Protein 3BWX (pdb70)

InterPro domains:
  IPR000073 Alpha/beta hydrolase fold-1 [PF12697] (31-276)
  IPR000073 Alpha/beta hydrolase fold-1 [PR00111] (54-69)
  IPR000073 Alpha/beta hydrolase fold-1 [PR00111] (100-113)
  IPR000073 Alpha/beta hydrolase fold-1 [PR00111] (114-127)
  IPR000073 Alpha/beta hydrolase fold-1 [PR00111] (229-243)
  IPR029058 Alpha/Beta hydrolase fold [G3DSA:3.40.50.1820] (1-284)
  IPR029058 Alpha/Beta hydrolase fold [SSF53474] (3-276)

Sequence (275 aa):
GAEYEDRYWTSSDGLRLHFRAYEGDISRPPVLCLPGLTRNARDFEDLATRLAGDWRVLCPERGRGDSDYAKDPTYQPQYLQDLEALLAQEGIERFVAIGTSSLGGLLTLLAAANPARIAAAVLNDVGPEVSPEGLERIRGYVGQGRNFETWHAARALQESSGDVYPDWDITQWLRYAKRIVLGSSGRIAFDYDKIAEPFEAPVGATPQVDWPLFDALATRPLLVLRGETSDILSAQQTAAKASRPGVELVTLPRIGHAPTLDEPESIAAIGRLLERV

Radius of gyration: 17.64 Å; Cα contacts (8 Å, |Δi|>4): 561; chains: 1; bounding box: 44×43×42 Å

Structure (mmCIF, N/CA/C/O backbone):
data_3BWX
#
_entry.id   3BWX
#
_cell.length_a   44.480
_cell.length_b   69.950
_cell.length_c   82.220
_cell.angle_alpha   90.000
_cell.angle_beta   90.000
_cell.angle_gamma   90.000
#
_symmetry.space_group_name_H-M   'P 21 21 21'
#
loop_
_entity.id
_entity.type
_entity.pdbx_description
1 polymer 'Alpha/beta hydrolase'
2 non-polymer 'CALCIUM ION'
3 non-polymer 'CHLORIDE ION'
4 non-polymer 1,2-ETHANEDIOL
5 water water
#
loop_
_atom_site.group_PDB
_atom_site.id
_atom_site.type_symbol
_atom_site.label_atom_id
_atom_site.label_alt_id
_atom_site.label_comp_id
_atom_site.label_asym_id
_atom_site.label_entity_id
_atom_site.label_seq_id
_atom_site.pdbx_PDB_ins_code
_atom_site.Cartn_x
_atom_site.Cartn_y
_atom_site.Cartn_z
_atom_site.occupancy
_atom_site.B_iso_or_equiv
_atom_site.auth_seq_id
_atom_site.auth_comp_id
_atom_site.auth_asym_id
_atom_site.auth_atom_id
_atom_site.pdbx_PDB_model_num
ATOM 1 N N . GLY A 1 1 ? 45.496 49.754 34.655 1.00 27.02 0 GLY A N 1
ATOM 2 C CA . GLY A 1 1 ? 46.149 48.401 34.600 1.00 29.52 0 GLY A CA 1
ATOM 3 C C . GLY A 1 1 ? 47.086 48.291 33.415 1.00 29.96 0 GLY A C 1
ATOM 4 O O . GLY A 1 1 ? 47.067 49.158 32.521 1.00 30.84 0 GLY A O 1
ATOM 13 N N . ALA A 1 3 ? 48.354 46.314 29.944 1.00 29.80 2 ALA A N 1
ATOM 14 C CA . ALA A 1 3 ? 47.722 45.517 28.875 1.00 26.99 2 ALA A CA 1
ATOM 15 C C . ALA A 1 3 ? 48.718 44.550 28.316 1.00 24.85 2 ALA A C 1
ATOM 16 O O . ALA A 1 3 ? 49.921 44.780 28.419 1.00 24.92 2 ALA A O 1
ATOM 18 N N . GLU A 1 4 ? 48.230 43.461 27.714 1.00 22.66 3 GLU A N 1
ATOM 19 C CA . GLU A 1 4 ? 49.125 42.502 27.076 1.00 21.71 3 GLU A CA 1
ATOM 20 C C . GLU A 1 4 ? 49.515 42.895 25.619 1.00 20.27 3 GLU A C 1
ATOM 21 O O . GLU A 1 4 ? 50.400 42.273 25.002 1.00 18.21 3 GLU A O 1
ATOM 27 N N . TYR A 1 5 ? 48.882 43.957 25.112 1.00 17.98 4 TYR A N 1
ATOM 28 C CA . TYR A 1 5 ? 49.044 44.460 23.719 1.00 14.45 4 TYR A CA 1
ATOM 29 C C . TYR A 1 5 ? 49.306 45.974 23.644 1.00 13.84 4 TYR A C 1
ATOM 30 O O . TYR A 1 5 ? 49.180 46.725 24.624 1.00 12.32 4 TYR A O 1
ATOM 39 N N . GLU A 1 6 ? 49.672 46.395 22.444 1.00 10.86 5 GLU A N 1
ATOM 40 C CA . GLU A 1 6 ? 49.834 47.787 22.087 1.00 10.37 5 GLU A CA 1
ATOM 41 C C . GLU A 1 6 ? 48.876 48.066 20.960 1.00 9.82 5 GLU A C 1
ATOM 42 O O . GLU A 1 6 ? 48.589 47.174 20.146 1.00 8.75 5 GLU A O 1
ATOM 45 N N . ASP A 1 7 ? 48.312 49.267 20.973 1.00 9.03 6 ASP A N 1
ATOM 46 C CA . ASP A 1 7 ? 47.394 49.693 19.959 1.00 8.27 6 ASP A CA 1
ATOM 47 C C . ASP A 1 7 ? 48.196 50.206 18.764 1.00 8.40 6 ASP A C 1
ATOM 48 O O . ASP A 1 7 ? 49.086 51.078 18.913 1.00 8.43 6 ASP A O 1
ATOM 53 N N . ARG A 1 8 ? 47.878 49.668 17.580 1.00 7.69 7 ARG A N 1
ATOM 54 C CA . ARG A 1 8 ? 48.595 50.054 16.341 1.00 5.87 7 ARG A CA 1
ATOM 55 C C . ARG A 1 8 ? 47.579 50.341 15.247 1.00 6.13 7 ARG A C 1
ATOM 56 O O . ARG A 1 8 ? 46.399 50.020 15.377 1.00 7.63 7 ARG A O 1
ATOM 64 N N . TYR A 1 9 ? 48.064 51.036 14.208 1.00 7.05 8 TYR A N 1
ATOM 65 C CA . TYR A 1 9 ? 47.226 51.561 13.129 1.00 7.37 8 TYR A CA 1
ATOM 66 C C . TYR A 1 9 ? 47.885 51.354 11.787 1.00 7.22 8 TYR A C 1
ATOM 67 O O . TYR A 1 9 ? 49.117 51.305 11.693 1.00 9.51 8 TYR A O 1
ATOM 76 N N . TRP A 1 10 ? 47.053 51.317 10.758 1.00 7.74 9 TRP A N 1
ATOM 77 C CA . TRP A 1 10 ? 47.552 51.360 9.366 1.00 5.77 9 TRP A CA 1
ATOM 78 C C . TRP A 1 10 ? 46.534 52.145 8.594 1.00 8.83 9 TRP A C 1
ATOM 79 O O . TRP A 1 10 ? 45.451 52.393 9.092 1.00 7.96 9 TRP A O 1
ATOM 90 N N . THR A 1 11 ? 46.896 52.586 7.399 1.00 6.40 10 THR A N 1
ATOM 91 C CA . THR A 1 11 ? 46.017 53.399 6.582 1.00 7.08 10 THR A CA 1
ATOM 92 C C . THR A 1 11 ? 45.492 52.659 5.310 1.00 6.22 10 THR A C 1
ATOM 93 O O . THR A 1 11 ? 46.275 52.120 4.545 1.00 8.88 10 THR A O 1
ATOM 97 N N . SER A 1 12 ? 44.193 52.727 5.076 1.00 7.88 11 SER A N 1
ATOM 98 C CA . SER A 1 12 ? 43.625 52.137 3.860 1.00 7.11 11 SER A CA 1
ATOM 99 C C . SER A 1 12 ? 43.955 53.047 2.669 1.00 6.80 11 SER A C 1
ATOM 100 O O . SER A 1 12 ? 44.237 54.237 2.846 1.00 6.86 11 SER A O 1
ATOM 103 N N . SER A 1 13 ? 43.894 52.500 1.449 1.00 6.90 12 SER A N 1
ATOM 104 C CA . SER A 1 13 ? 44.104 53.325 0.250 1.00 6.17 12 SER A CA 1
ATOM 105 C C . SER A 1 13 ? 43.262 54.558 0.229 1.00 7.98 12 SER A C 1
ATOM 106 O O . SER A 1 13 ? 43.741 55.590 -0.224 1.00 7.45 12 SER A O 1
ATOM 109 N N . ASP A 1 14 ? 42.007 54.405 0.624 1.00 9.47 13 ASP A N 1
ATOM 110 C CA . ASP A 1 14 ? 41.042 55.472 0.584 1.00 8.30 13 ASP A CA 1
ATOM 111 C C . ASP A 1 14 ? 41.028 56.347 1.842 1.00 8.78 13 ASP A C 1
ATOM 112 O O . ASP A 1 14 ? 40.168 57.238 2.001 1.00 8.24 13 ASP A O 1
ATOM 117 N N . GLY A 1 15 ? 42.017 56.165 2.701 1.00 7.97 14 GLY A N 1
ATOM 118 C CA . GLY A 1 15 ? 42.272 57.159 3.719 1.00 7.96 14 GLY A CA 1
ATOM 119 C C . GLY A 1 15 ? 41.779 56.914 5.156 1.00 7.85 14 GLY A C 1
ATOM 120 O O . GLY A 1 15 ? 41.885 57.793 6.021 1.00 10.59 14 GLY A O 1
ATOM 121 N N . LEU A 1 16 ? 41.263 55.707 5.410 1.00 6.33 15 LEU A N 1
ATOM 122 C CA . LEU A 1 16 ? 40.795 55.350 6.759 1.00 6.53 15 LEU A CA 1
ATOM 123 C C . LEU A 1 16 ? 41.949 54.918 7.634 1.00 8.50 15 LEU A C 1
ATOM 124 O O . LEU A 1 16 ? 42.858 54.231 7.188 1.00 9.81 15 LEU A O 1
ATOM 129 N N . ARG A 1 17 ? 41.892 55.315 8.912 1.00 7.06 16 ARG A N 1
ATOM 130 C CA . ARG A 1 17 ? 42.760 54.795 9.923 1.00 7.35 16 ARG A CA 1
ATOM 131 C C . ARG A 1 17 ? 42.131 53.552 10.487 1.00 7.35 16 ARG A C 1
ATOM 132 O O . ARG A 1 17 ? 41.095 53.591 11.126 1.00 7.98 16 ARG A O 1
ATOM 140 N N . LEU A 1 18 ? 42.797 52.441 10.244 1.00 5.84 17 LEU A N 1
ATOM 141 C CA . LEU A 1 18 ? 42.309 51.128 10.681 1.00 5.90 17 LEU A CA 1
ATOM 142 C C . LEU A 1 18 ? 43.213 50.663 11.838 1.00 8.28 17 LEU A C 1
ATOM 143 O O . LEU A 1 18 ? 44.402 51.018 11.925 1.00 7.21 17 LEU A O 1
ATOM 148 N N . HIS A 1 19 ? 42.620 49.867 12.708 1.00 6.71 18 HIS A N 1
ATOM 149 C CA . HIS A 1 19 ? 43.208 49.520 14.015 1.00 7.42 18 HIS A CA 1
ATOM 150 C C . HIS A 1 19 ? 43.536 48.042 14.175 1.00 5.07 18 HIS A C 1
ATOM 151 O O . HIS A 1 19 ? 42.775 47.193 13.755 1.00 7.33 18 HIS A O 1
ATOM 158 N N . PHE A 1 20 ? 44.702 47.766 14.768 1.00 6.28 19 PHE A N 1
ATOM 159 C CA . PHE A 1 20 ? 45.029 46.400 15.195 1.00 7.46 19 PHE A CA 1
ATOM 160 C C . PHE A 1 20 ? 45.675 46.408 16.555 1.00 7.36 19 PHE A C 1
ATOM 161 O O . PHE A 1 20 ? 46.423 47.361 16.897 1.00 8.82 19 PHE A O 1
ATOM 169 N N . ARG A 1 21 ? 45.357 45.375 17.337 1.00 8.67 20 ARG A N 1
ATOM 170 C CA . ARG A 1 21 ? 46.099 45.106 18.573 1.00 5.84 20 ARG A CA 1
ATOM 171 C C . ARG A 1 21 ? 47.311 44.313 18.223 1.00 7.82 20 ARG A C 1
ATOM 172 O O . ARG A 1 21 ? 47.205 43.362 17.439 1.00 8.40 20 ARG A O 1
ATOM 180 N N . ALA A 1 22 ? 48.460 44.693 18.759 1.00 9.01 21 ALA A N 1
ATOM 181 C CA . ALA A 1 22 ? 49.706 43.953 18.506 1.00 10.79 21 ALA A CA 1
ATOM 182 C C . ALA A 1 22 ? 50.232 43.407 19.823 1.00 11.80 21 ALA A C 1
ATOM 183 O O . ALA A 1 22 ? 50.372 44.146 20.821 1.00 10.18 21 ALA A O 1
ATOM 185 N N . TYR A 1 23 ? 50.496 42.115 19.847 1.00 10.06 22 TYR A N 1
ATOM 186 C CA . TYR A 1 23 ? 51.056 41.444 21.008 1.00 9.56 22 TYR A CA 1
ATOM 187 C C . TYR A 1 23 ? 52.445 41.014 20.661 1.00 9.64 22 TYR A C 1
ATOM 188 O O . TYR A 1 23 ? 52.694 40.350 19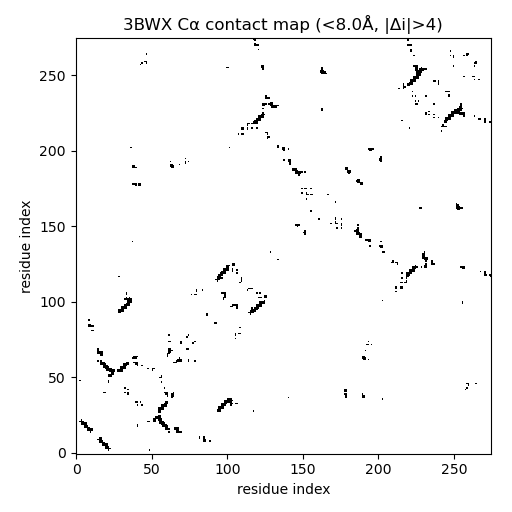.674 1.00 10.76 22 TYR A O 1
ATOM 197 N N . GLU A 1 24 ? 53.387 41.383 21.506 1.00 9.21 23 GLU A N 1
ATOM 198 C CA . GLU A 1 24 ? 54.792 41.138 21.244 1.00 13.36 23 GLU A CA 1
ATOM 199 C C . GLU A 1 24 ? 55.113 39.660 21.455 1.00 9.91 23 GLU A C 1
ATOM 200 O O . GLU A 1 24 ? 54.479 38.962 22.267 1.00 9.49 23 GLU A O 1
ATOM 206 N N . GLY A 1 25 ? 56.086 39.186 20.700 1.00 11.73 24 GLY A N 1
ATOM 207 C CA . GLY A 1 25 ? 56.537 37.814 20.824 1.00 11.36 24 GLY A CA 1
ATOM 208 C C . GLY A 1 25 ? 57.719 37.516 19.936 1.00 10.53 24 GLY A C 1
ATOM 209 O O . GLY A 1 25 ? 58.332 38.416 19.357 1.00 10.24 24 GLY A O 1
ATOM 210 N N . ASP A 1 26 ? 57.967 36.220 19.811 1.00 9.60 25 ASP A N 1
ATOM 211 C CA . ASP A 1 26 ? 59.131 35.644 19.149 1.00 10.28 25 ASP A CA 1
ATOM 212 C C . ASP A 1 26 ? 59.249 36.133 17.701 1.00 11.73 25 ASP A C 1
ATOM 213 O O . ASP A 1 26 ? 58.464 35.743 16.836 1.00 11.57 25 ASP A O 1
ATOM 218 N N . ILE A 1 27 ? 60.276 36.940 17.448 1.00 11.69 26 ILE A N 1
ATOM 219 C CA . ILE A 1 27 ? 60.563 37.498 16.112 1.00 13.84 26 ILE A CA 1
ATOM 220 C C . ILE A 1 27 ? 61.163 36.426 15.175 1.00 13.94 26 ILE A C 1
ATOM 221 O O . ILE A 1 27 ? 61.297 36.646 13.958 1.00 13.00 26 ILE A O 1
ATOM 226 N N . SER A 1 28 ? 61.516 35.253 15.714 1.00 12.90 27 SER A N 1
ATOM 227 C CA . SER A 1 28 ? 62.092 34.178 14.915 1.00 13.28 27 SER A CA 1
ATOM 228 C C . SER A 1 28 ? 61.027 33.216 14.376 1.00 14.13 27 SER A C 1
ATOM 229 O O . SER A 1 28 ? 61.338 32.178 13.762 1.00 12.70 27 SER A O 1
ATOM 232 N N . ARG A 1 29 ? 59.767 33.543 14.608 1.00 10.85 28 ARG A N 1
ATOM 233 C CA . ARG A 1 29 ? 58.644 32.756 14.090 1.00 11.90 28 ARG A CA 1
ATOM 234 C C . ARG A 1 29 ? 57.782 33.756 13.323 1.00 11.64 28 ARG A C 1
ATOM 235 O O . ARG A 1 29 ? 57.729 34.917 13.698 1.00 10.99 28 ARG A O 1
ATOM 243 N N . PRO A 1 30 ? 57.024 33.286 12.334 1.00 10.99 29 PRO A N 1
ATOM 244 C CA . PRO A 1 30 ? 56.124 34.236 11.683 1.00 9.97 29 PRO A CA 1
ATOM 245 C C . PRO A 1 30 ? 55.080 34.744 12.669 1.00 8.92 29 PRO A C 1
ATOM 246 O O . PRO A 1 30 ? 54.777 34.050 13.651 1.00 10.79 29 PRO A O 1
ATOM 250 N N . PRO A 1 31 ? 54.486 35.906 12.369 1.00 10.13 30 PRO A N 1
ATOM 251 C CA . PRO A 1 31 ? 53.422 36.372 13.256 1.00 8.69 30 PRO A CA 1
ATOM 252 C C . PRO A 1 31 ? 52.098 35.675 13.009 1.00 9.36 30 PRO A C 1
ATOM 253 O O . PRO A 1 31 ? 51.881 35.080 11.943 1.00 9.03 30 PRO A O 1
ATOM 257 N N . VAL A 1 32 ? 51.211 35.750 13.994 1.00 8.53 31 VAL A N 1
ATOM 258 C CA . VAL A 1 32 ? 49.877 35.170 13.908 1.00 9.64 31 VAL A CA 1
ATOM 259 C C . VAL A 1 32 ? 48.858 36.294 13.655 1.00 9.14 31 VAL A C 1
ATOM 260 O O . VAL A 1 32 ? 48.734 37.202 14.463 1.00 12.17 31 VAL A O 1
ATOM 264 N N . LEU A 1 33 ? 48.152 36.239 12.524 1.00 6.97 32 LEU A N 1
ATOM 265 C CA . LEU A 1 33 ? 47.155 37.253 12.171 1.00 9.48 32 LEU A CA 1
ATOM 266 C C . LEU A 1 33 ? 45.753 36.699 12.427 1.00 7.04 32 LEU A C 1
ATOM 267 O O . LEU A 1 33 ? 45.402 35.635 11.889 1.00 10.29 32 LEU A O 1
ATOM 272 N N . CYS A 1 34 ? 44.987 37.341 13.308 1.00 8.33 33 CYS A N 1
ATOM 273 C CA . CYS A 1 34 ? 43.674 36.867 13.731 1.00 6.65 33 CYS A CA 1
ATOM 274 C C . CYS A 1 34 ? 42.615 37.723 13.080 1.00 9.52 33 CYS A C 1
ATOM 275 O O . CYS A 1 34 ? 42.573 38.925 13.339 1.00 8.65 33 CYS A O 1
ATOM 278 N N . LEU A 1 35 ? 41.777 37.115 12.262 1.00 7.94 34 LEU A N 1
ATOM 279 C CA . LEU A 1 35 ? 40.817 37.803 11.466 1.00 9.28 34 LEU A CA 1
ATOM 280 C C . LEU A 1 35 ? 39.408 37.522 11.975 1.00 9.23 34 LEU A C 1
ATOM 281 O O . LEU A 1 35 ? 38.967 36.370 11.980 1.00 10.22 34 LEU A O 1
ATOM 286 N N . PRO A 1 36 ? 38.700 38.564 12.440 1.00 11.15 35 PRO A N 1
ATOM 287 C CA . PRO A 1 36 ? 37.381 38.352 13.027 1.00 13.08 35 PRO A CA 1
ATOM 288 C C . PRO A 1 36 ? 36.266 38.115 12.008 1.00 11.40 35 PRO A C 1
ATOM 289 O O . PRO A 1 36 ? 36.438 38.319 10.817 1.00 10.58 35 PRO A O 1
ATOM 293 N N . GLY A 1 37 ? 35.131 37.695 12.550 1.00 11.91 36 GLY A N 1
ATOM 294 C CA . GLY A 1 37 ? 33.913 37.541 11.813 1.00 13.83 36 GLY A CA 1
ATOM 295 C C . GLY A 1 37 ? 33.260 38.861 11.442 1.00 9.98 36 GLY A C 1
ATOM 296 O O . GLY A 1 37 ? 33.703 39.948 11.811 1.00 8.59 36 GLY A O 1
ATOM 297 N N . LEU A 1 38 ? 32.164 38.759 10.699 1.00 8.39 37 LEU A N 1
ATOM 298 C CA . LEU A 1 38 ? 31.514 39.888 10.028 1.00 8.99 37 LEU A CA 1
ATOM 299 C C . LEU A 1 38 ? 31.274 41.065 10.930 1.00 8.70 37 LEU A C 1
ATOM 300 O O . LEU A 1 38 ? 31.541 42.171 10.536 1.00 9.58 37 LEU A O 1
ATOM 305 N N . THR A 1 39 ? 30.676 40.845 12.089 1.00 7.92 38 THR A N 1
ATOM 306 C CA . THR A 1 39 ? 30.293 41.899 13.037 1.00 8.08 38 THR A CA 1
ATOM 307 C C . THR A 1 39 ? 31.282 42.070 14.191 1.00 9.53 38 THR A C 1
ATOM 308 O O . THR A 1 39 ? 30.958 42.748 15.182 1.00 9.89 38 THR A O 1
ATOM 312 N N . ARG A 1 40 ? 32.470 41.487 14.052 1.00 7.13 39 ARG A N 1
ATOM 313 C CA . ARG A 1 40 ? 33.318 41.274 15.193 1.00 8.68 39 ARG A CA 1
ATOM 314 C C . ARG A 1 40 ? 34.579 42.113 15.097 1.00 7.48 39 ARG A C 1
ATOM 315 O O . ARG A 1 40 ? 34.840 42.777 14.087 1.00 7.61 39 ARG A O 1
ATOM 323 N N . ASN A 1 41 ? 35.323 42.156 16.194 1.00 7.16 40 ASN A N 1
ATOM 324 C CA . ASN A 1 41 ? 36.478 43.028 16.383 1.00 8.09 40 ASN A CA 1
ATOM 325 C C . ASN A 1 41 ? 37.622 42.267 17.132 1.00 7.51 40 ASN A C 1
ATOM 326 O O . ASN A 1 41 ? 37.56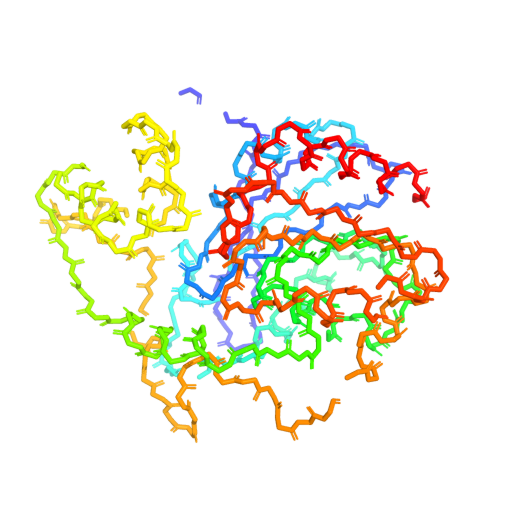3 41.039 17.397 1.00 8.10 40 ASN A O 1
ATOM 331 N N . ALA A 1 42 ? 38.698 42.976 17.440 1.00 8.74 41 ALA A N 1
ATOM 332 C CA . ALA A 1 42 ? 39.885 42.346 18.002 1.00 8.86 41 ALA A CA 1
ATOM 333 C C . ALA A 1 42 ? 39.591 41.661 19.333 1.00 7.50 41 ALA A C 1
ATOM 334 O O . ALA A 1 42 ? 40.275 40.694 19.731 1.00 7.37 41 ALA A O 1
ATOM 336 N N . ARG A 1 43 ? 38.556 42.113 20.042 1.00 7.83 42 ARG A N 1
ATOM 337 C CA . ARG A 1 43 ? 38.235 41.513 21.349 1.00 6.12 42 ARG A CA 1
ATOM 338 C C . ARG A 1 43 ? 37.815 40.053 21.288 1.00 6.63 42 ARG A C 1
ATOM 339 O O . ARG A 1 43 ? 37.916 39.345 22.270 1.00 9.01 42 ARG A O 1
ATOM 347 N N . ASP A 1 44 ? 37.397 39.582 20.115 1.00 7.89 43 ASP A N 1
ATOM 348 C CA . ASP A 1 44 ? 37.073 38.139 19.972 1.00 5.90 43 ASP A CA 1
ATOM 349 C C . ASP A 1 44 ? 38.283 37.286 20.237 1.00 7.53 43 ASP A C 1
ATOM 350 O O . ASP A 1 44 ? 38.142 36.122 20.654 1.00 9.55 43 ASP A O 1
ATOM 355 N N . PHE A 1 45 ? 39.471 37.881 20.074 1.00 7.80 44 PHE A N 1
ATOM 356 C CA . PHE A 1 45 ? 40.747 37.198 20.310 1.00 7.89 44 PHE A CA 1
ATOM 357 C C . PHE A 1 45 ? 41.453 37.569 21.602 1.00 8.59 44 PHE A C 1
ATOM 358 O O . PHE A 1 45 ? 42.629 37.235 21.819 1.00 9.99 44 PHE A O 1
ATOM 366 N N . GLU A 1 46 ? 40.764 38.262 22.505 1.00 9.68 45 GLU A N 1
ATOM 367 C CA . GLU A 1 46 ? 41.453 38.870 23.643 1.00 8.59 45 GLU A CA 1
ATOM 368 C C . GLU A 1 46 ? 42.094 37.819 24.565 1.00 8.75 45 GLU A C 1
ATOM 369 O O . GLU A 1 46 ? 43.084 38.123 25.233 1.00 13.25 45 GLU A O 1
ATOM 375 N N . ASP A 1 47 ? 41.464 36.645 24.705 1.00 8.15 46 ASP A N 1
ATOM 376 C CA . ASP A 1 47 ? 42.044 35.555 25.528 1.00 9.08 46 ASP A CA 1
ATOM 377 C C . ASP A 1 47 ? 43.020 34.666 24.725 1.00 10.16 46 ASP A C 1
ATOM 378 O O . ASP A 1 47 ? 44.102 34.326 25.216 1.00 11.28 46 ASP A O 1
ATOM 383 N N . LEU A 1 48 ? 42.658 34.335 23.480 1.00 8.87 47 LEU A N 1
ATOM 384 C CA . LEU A 1 48 ? 43.565 33.510 22.660 1.00 8.85 47 LEU A CA 1
ATOM 385 C C . LEU A 1 48 ? 44.902 34.216 22.465 1.00 10.31 47 LEU A C 1
ATOM 386 O O . LEU A 1 48 ? 45.944 33.621 22.546 1.00 9.31 47 LEU A O 1
ATOM 391 N N . ALA A 1 49 ? 44.851 35.499 22.146 1.00 7.48 48 ALA A N 1
ATOM 392 C CA . ALA A 1 49 ? 46.055 36.259 21.918 1.00 8.16 48 ALA A CA 1
ATOM 393 C C . ALA A 1 49 ? 46.968 36.247 23.156 1.00 9.32 48 ALA A C 1
ATOM 394 O O . ALA A 1 49 ? 48.187 36.139 23.019 1.00 12.68 48 ALA A O 1
ATOM 396 N N . THR A 1 50 ? 46.391 36.365 24.359 1.00 10.03 49 THR A N 1
ATOM 397 C CA . THR A 1 50 ? 47.206 36.342 25.591 1.00 10.98 49 THR A CA 1
ATOM 398 C C . THR A 1 50 ? 47.822 34.966 25.813 1.00 10.99 49 THR A C 1
ATOM 399 O O . THR A 1 50 ? 48.892 34.866 26.398 1.00 16.36 49 THR A O 1
ATOM 403 N N . ARG A 1 51 ? 47.133 33.910 25.389 1.00 10.49 50 ARG A N 1
ATOM 404 C CA . ARG A 1 51 ? 47.695 32.554 25.474 1.00 11.03 50 ARG A CA 1
ATOM 405 C C . ARG A 1 51 ? 48.804 32.304 24.442 1.00 10.91 50 ARG A C 1
ATOM 406 O O . ARG A 1 51 ? 49.648 31.447 24.680 1.00 17.31 50 ARG A O 1
ATOM 414 N N . LEU A 1 52 ? 48.792 32.997 23.300 1.00 9.51 51 LEU A N 1
ATOM 415 C CA . LEU A 1 52 ? 49.811 32.826 22.267 1.00 9.90 51 LEU A CA 1
ATOM 416 C C . LEU A 1 52 ? 50.979 33.770 22.410 1.00 10.42 51 LEU A C 1
ATOM 417 O O . LEU A 1 52 ? 52.094 33.416 21.967 1.00 11.80 51 LEU A O 1
ATOM 422 N N . ALA A 1 53 ? 50.735 34.947 22.984 1.00 8.30 52 ALA A N 1
ATOM 423 C CA . ALA A 1 53 ? 51.740 36.039 23.121 1.00 7.99 52 ALA A CA 1
ATOM 424 C C . ALA A 1 53 ? 53.046 35.595 23.781 1.00 9.66 52 ALA A C 1
ATOM 425 O O . ALA A 1 53 ? 53.066 34.715 24.651 1.00 9.93 52 ALA A O 1
ATOM 427 N N . GLY A 1 54 ? 54.131 36.191 23.311 1.00 11.38 53 GLY A N 1
ATOM 428 C CA . GLY A 1 54 ? 55.469 35.869 23.777 1.00 10.51 53 GLY A CA 1
ATOM 429 C C . GLY A 1 54 ? 55.980 34.731 22.948 1.00 11.49 53 GLY A C 1
ATOM 430 O O . GLY A 1 54 ? 56.970 34.871 22.238 1.00 9.73 53 GLY A O 1
ATOM 431 N N . ASP A 1 55 ? 55.303 33.592 23.027 1.00 10.77 54 ASP A N 1
ATOM 432 C CA . ASP A 1 55 ? 55.647 32.477 22.143 1.00 10.17 54 ASP A CA 1
ATOM 433 C C . ASP A 1 55 ? 55.467 32.837 20.675 1.00 9.52 54 ASP A C 1
ATOM 434 O O . ASP A 1 55 ? 56.155 32.338 19.819 1.00 8.35 54 ASP A O 1
ATOM 439 N N . TRP A 1 56 ? 54.526 33.708 20.410 1.00 8.60 55 TRP A N 1
ATOM 440 C CA . TRP A 1 56 ? 54.205 34.248 19.104 1.00 7.39 55 TRP A CA 1
ATOM 441 C C . TRP A 1 56 ? 53.899 35.754 19.149 1.00 8.39 55 TRP A C 1
ATOM 442 O O . TRP A 1 56 ? 53.320 36.276 20.123 1.00 8.97 55 TRP A O 1
ATOM 453 N N . ARG A 1 57 ? 54.309 36.443 18.098 1.00 8.65 56 ARG A N 1
ATOM 454 C CA . ARG A 1 57 ? 53.770 37.775 17.846 1.00 8.93 56 ARG A CA 1
ATOM 455 C C . ARG A 1 57 ? 52.336 37.609 17.359 1.00 10.64 56 ARG A C 1
ATOM 456 O O . ARG A 1 57 ? 52.079 36.744 16.521 1.00 9.06 56 ARG A O 1
ATOM 464 N N . VAL A 1 58 ? 51.424 38.467 17.782 1.00 7.68 57 VAL A N 1
ATOM 465 C CA . VAL A 1 58 ? 50.037 38.286 17.392 1.00 7.32 57 VAL A CA 1
ATOM 466 C C . VAL A 1 58 ? 49.480 39.638 16.976 1.00 10.42 57 VAL A C 1
ATOM 467 O O . VAL A 1 58 ? 49.656 40.629 17.707 1.00 12.60 57 VAL A O 1
ATOM 471 N N . LEU A 1 59 ? 48.870 39.672 15.793 1.00 8.29 58 LEU A N 1
ATOM 472 C CA . LEU A 1 59 ? 48.216 40.878 15.255 1.00 5.77 58 LEU A CA 1
ATOM 473 C C . LEU A 1 59 ? 46.713 40.598 15.167 1.00 7.31 58 LEU A C 1
ATOM 474 O O . LEU A 1 59 ? 46.291 39.597 14.532 1.00 9.01 58 LEU A O 1
ATOM 479 N N . CYS A 1 60 ? 45.904 41.515 15.723 1.00 9.34 59 CYS A N 1
ATOM 480 C CA . CYS A 1 60 ? 44.441 41.383 15.767 1.00 7.67 59 CYS A CA 1
ATOM 481 C C . CYS A 1 60 ? 43.825 42.614 15.156 1.00 8.98 59 CYS A C 1
ATOM 482 O O . CYS A 1 60 ? 43.446 43.554 15.862 1.00 7.88 59 CYS A O 1
ATOM 485 N N . PRO A 1 61 ? 43.711 42.604 13.837 1.00 8.27 60 PRO A N 1
ATOM 486 C CA . PRO A 1 61 ? 43.111 43.745 13.153 1.00 6.61 60 PRO A CA 1
ATOM 487 C C . PRO A 1 61 ? 41.599 43.779 13.203 1.00 8.80 60 PRO A C 1
ATOM 488 O O . PRO A 1 61 ? 40.977 42.772 13.304 1.00 8.72 60 PRO A O 1
ATOM 492 N N . GLU A 1 62 ? 41.034 44.974 13.040 1.00 8.49 61 GLU A N 1
ATOM 493 C CA . GLU A 1 62 ? 39.599 45.212 12.953 1.00 6.99 61 GLU A CA 1
ATOM 494 C C . GLU A 1 62 ? 39.302 45.869 11.592 1.00 7.59 61 GLU A C 1
ATOM 495 O O . GLU A 1 62 ? 39.967 46.839 11.219 1.00 7.99 61 GLU A O 1
ATOM 509 N N . ARG A 1 64 ? 37.343 48.001 8.608 1.00 7.24 63 ARG A N 1
ATOM 510 C CA . ARG A 1 64 ? 36.669 49.293 8.601 1.00 8.69 63 ARG A CA 1
ATOM 511 C C . ARG A 1 64 ? 35.253 49.052 9.110 1.00 7.42 63 ARG A C 1
ATOM 512 O O . ARG A 1 64 ? 34.602 48.042 8.762 1.00 6.96 63 ARG A O 1
ATOM 520 N N . GLY A 1 65 ? 34.792 49.965 9.951 1.00 7.09 64 GLY A N 1
ATOM 521 C CA . GLY A 1 65 ? 33.443 49.928 10.506 1.00 8.15 64 GLY A CA 1
ATOM 522 C C . GLY A 1 65 ? 33.279 49.063 11.737 1.00 7.00 64 GLY A C 1
ATOM 523 O O . GLY A 1 65 ? 32.152 48.909 12.224 1.00 9.45 64 GLY A O 1
ATOM 524 N N . ARG A 1 66 ? 34.359 48.447 12.213 1.00 8.63 65 ARG A N 1
ATOM 525 C CA . ARG A 1 66 ? 34.275 47.599 13.405 1.00 7.71 65 ARG A CA 1
ATOM 526 C C . ARG A 1 66 ? 35.240 48.087 14.460 1.00 9.19 65 ARG A C 1
ATOM 527 O O . ARG A 1 66 ? 36.366 48.485 14.167 1.00 10.38 65 ARG A O 1
ATOM 535 N N . GLY A 1 67 ? 34.798 48.028 15.711 1.00 9.25 66 GLY A N 1
ATOM 536 C CA . GLY A 1 67 ? 35.686 48.360 16.830 1.00 8.09 66 GLY A CA 1
ATOM 537 C C . GLY A 1 67 ? 36.195 49.758 16.724 1.00 7.35 66 GLY A C 1
ATOM 538 O O . GLY A 1 67 ? 35.415 50.697 16.497 1.00 8.90 66 GLY A O 1
ATOM 539 N N . ASP A 1 68 ? 37.506 49.930 16.883 1.00 8.78 67 ASP A N 1
ATOM 540 C CA . ASP A 1 68 ? 38.129 51.261 16.856 1.00 7.83 67 ASP A CA 1
ATOM 541 C C . ASP A 1 68 ? 38.5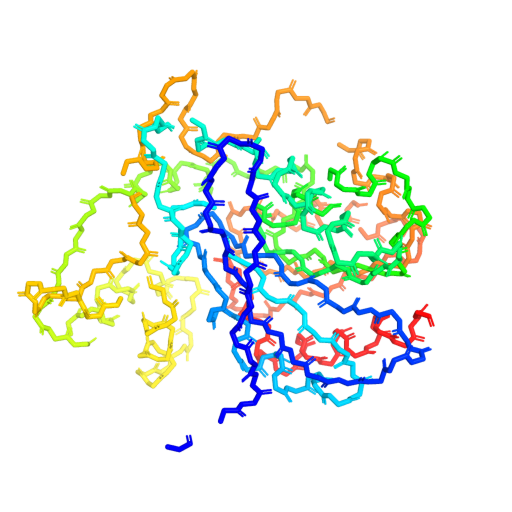95 51.656 15.469 1.00 8.22 67 ASP A C 1
ATOM 542 O O . ASP A 1 68 ? 39.157 52.716 15.290 1.00 11.36 67 ASP A O 1
ATOM 547 N N . SER A 1 69 ? 38.377 50.793 14.472 1.00 6.76 68 SER A N 1
ATOM 548 C CA . SER A 1 69 ? 38.679 51.210 13.103 1.00 7.90 68 SER A CA 1
ATOM 549 C C . SER A 1 69 ? 37.708 52.279 12.613 1.00 10.12 68 SER A C 1
ATOM 550 O O . SER A 1 69 ? 36.551 52.312 12.992 1.00 10.47 68 SER A O 1
ATOM 553 N N . ASP A 1 70 ? 38.206 53.158 11.763 1.00 8.80 69 ASP A N 1
ATOM 554 C CA . ASP A 1 70 ? 37.390 54.201 11.248 1.00 7.26 69 ASP A CA 1
ATOM 555 C C . ASP A 1 70 ? 36.210 53.627 10.520 1.00 9.01 69 ASP A C 1
ATOM 556 O O . ASP A 1 70 ? 36.297 52.538 9.918 1.00 8.11 69 ASP A O 1
ATOM 561 N N . TYR A 1 71 ? 35.103 54.375 10.583 1.00 8.38 70 TYR A N 1
ATOM 562 C CA . TYR A 1 71 ? 33.907 54.120 9.785 1.00 7.51 70 TYR A CA 1
ATOM 563 C C . TYR A 1 71 ? 34.054 54.732 8.389 1.00 9.99 70 TYR A C 1
ATOM 564 O O . TYR A 1 71 ? 34.725 55.762 8.244 1.00 10.73 70 TYR A O 1
ATOM 573 N N . ALA A 1 72 ? 33.479 54.087 7.380 1.00 10.20 71 ALA A N 1
ATOM 574 C CA . ALA A 1 72 ? 33.573 54.564 6.015 1.00 9.06 71 ALA A CA 1
ATOM 575 C C . ALA A 1 72 ? 32.571 55.640 5.719 1.00 14.53 71 ALA A C 1
ATOM 576 O O . ALA A 1 72 ? 31.426 55.511 6.096 1.00 13.81 71 ALA A O 1
ATOM 578 N N . LYS A 1 73 ? 33.017 56.694 5.033 1.00 13.55 72 LYS A N 1
ATOM 579 C CA . LYS A 1 73 ? 32.089 57.707 4.526 1.00 14.94 72 LYS A CA 1
ATOM 580 C C . LYS A 1 73 ? 31.143 57.106 3.495 1.00 13.34 72 LYS A C 1
ATOM 581 O O . LYS A 1 73 ? 29.999 57.517 3.409 1.00 13.40 72 LYS A O 1
ATOM 585 N N . ASP A 1 74 ? 31.625 56.155 2.706 1.00 8.83 73 ASP A N 1
ATOM 586 C CA . ASP A 1 74 ? 30.879 55.438 1.690 1.00 8.89 73 ASP A CA 1
ATOM 587 C C . ASP A 1 74 ? 30.635 53.995 2.151 1.00 10.73 73 ASP A C 1
ATOM 588 O O . ASP A 1 74 ? 31.535 53.118 2.007 1.00 8.04 73 ASP A O 1
ATOM 593 N N . PRO A 1 75 ? 29.429 53.753 2.698 1.00 9.47 74 PRO A N 1
ATOM 594 C CA . PRO A 1 75 ? 29.136 52.393 3.150 1.00 8.22 74 PRO A CA 1
ATOM 595 C C . PRO A 1 75 ? 29.163 51.309 2.056 1.00 10.40 74 PRO A C 1
ATOM 596 O O . PRO A 1 75 ? 29.139 50.152 2.390 1.00 7.54 74 PRO A O 1
ATOM 608 N N . THR A 1 77 ? 31.710 50.650 0.490 1.00 10.22 76 THR A N 1
ATOM 609 C CA . THR A 1 77 ? 33.004 50.007 0.693 1.00 8.03 76 THR A CA 1
ATOM 610 C C . THR A 1 77 ? 33.060 48.890 1.748 1.00 7.88 76 THR A C 1
ATOM 611 O O . THR A 1 77 ? 34.110 48.271 1.934 1.00 7.85 76 THR A O 1
ATOM 615 N N . TYR A 1 78 ? 31.924 48.670 2.406 1.00 7.80 77 TYR A N 1
ATOM 616 C CA . TYR A 1 78 ? 31.764 47.564 3.383 1.00 8.36 77 TYR A CA 1
ATOM 617 C C . TYR A 1 78 ? 31.482 46.275 2.601 1.00 9.28 77 TYR A C 1
ATOM 618 O O . TYR A 1 78 ? 30.341 45.860 2.459 1.00 9.38 77 TYR A O 1
ATOM 627 N N . GLN A 1 79 ? 32.527 45.703 2.011 1.00 10.30 78 GLN A N 1
ATOM 628 C CA . GLN A 1 79 ? 32.373 44.469 1.245 1.00 10.96 78 GLN A CA 1
ATOM 629 C C . GLN A 1 79 ? 33.676 43.679 1.289 1.00 9.80 78 GLN A C 1
ATOM 630 O O . GLN A 1 79 ? 34.762 44.283 1.502 1.00 8.95 78 GLN A O 1
ATOM 636 N N . PRO A 1 80 ? 33.565 42.347 1.142 1.00 9.02 79 PRO A N 1
ATOM 637 C CA . PRO A 1 80 ? 34.743 41.487 1.294 1.00 9.52 79 PRO A CA 1
ATOM 638 C C . PRO A 1 80 ? 35.972 41.807 0.511 1.00 8.28 79 PRO A C 1
ATOM 639 O O . PRO A 1 80 ? 37.073 41.713 1.068 1.00 9.84 79 PRO A O 1
ATOM 651 N N . GLN A 1 82 ? 37.053 44.696 -0.406 1.00 8.65 81 GLN A N 1
ATOM 652 C CA . GLN A 1 82 ? 37.634 45.850 0.224 1.00 6.96 81 GLN A CA 1
ATOM 653 C C . GLN A 1 82 ? 38.386 45.462 1.498 1.00 7.62 81 GLN A C 1
ATOM 654 O O . GLN A 1 82 ? 39.508 45.892 1.691 1.00 9.30 81 GLN A O 1
ATOM 660 N N . TYR A 1 83 ? 37.785 44.597 2.324 1.00 9.71 82 TYR A N 1
ATOM 661 C CA . TYR A 1 83 ? 38.508 44.123 3.490 1.00 7.80 82 TYR A CA 1
ATOM 662 C C . TYR A 1 83 ? 39.784 43.398 3.078 1.00 9.34 82 TYR A C 1
ATOM 663 O O . TYR A 1 83 ? 40.809 43.555 3.741 1.00 8.71 82 TYR A O 1
ATOM 672 N N . LEU A 1 84 ? 39.720 42.622 2.006 1.00 10.45 83 LEU A N 1
ATOM 673 C CA . LEU A 1 84 ? 40.918 41.910 1.511 1.00 8.15 83 LEU A CA 1
ATOM 674 C C . LEU A 1 84 ? 42.012 42.940 1.119 1.00 9.70 83 LEU A C 1
ATOM 675 O O . LEU A 1 84 ? 43.174 42.794 1.515 1.00 8.53 83 LEU A O 1
ATOM 680 N N . GLN A 1 85 ? 41.627 43.990 0.363 1.00 8.77 84 GLN A N 1
ATOM 681 C CA . GLN A 1 85 ? 42.570 45.038 0.006 1.00 8.81 84 GLN A CA 1
ATOM 682 C C . GLN A 1 85 ? 43.166 45.725 1.247 1.00 7.96 84 GLN A C 1
ATOM 683 O O . GLN A 1 85 ? 44.340 46.009 1.306 1.00 10.16 84 GLN A O 1
ATOM 689 N N . ASP A 1 86 ? 42.334 45.975 2.252 1.00 7.39 85 ASP A N 1
ATOM 690 C CA . ASP A 1 86 ? 42.786 46.628 3.446 1.00 9.33 85 ASP A CA 1
ATOM 691 C C . ASP A 1 86 ? 43.786 45.713 4.174 1.00 7.66 85 ASP A C 1
ATOM 692 O O . ASP A 1 86 ? 44.732 46.199 4.759 1.00 9.26 85 ASP A O 1
ATOM 697 N N . LEU A 1 87 ? 43.547 44.412 4.168 1.00 7.42 86 LEU A N 1
ATOM 698 C CA . LEU A 1 87 ? 44.506 43.507 4.814 1.00 6.99 86 LEU A CA 1
ATOM 699 C C . LEU A 1 87 ? 45.833 43.454 4.014 1.00 8.22 86 LEU A C 1
ATOM 700 O O . LEU A 1 87 ? 46.912 43.360 4.604 1.00 8.70 86 LEU A O 1
ATOM 705 N N . GLU A 1 88 ? 45.751 43.444 2.663 1.00 8.28 87 GLU A N 1
ATOM 706 C CA . GLU A 1 88 ? 46.973 43.547 1.868 1.00 8.69 87 GLU A CA 1
ATOM 707 C C . GLU A 1 88 ? 47.741 44.815 2.235 1.00 6.44 87 GLU A C 1
ATOM 708 O O . GLU A 1 88 ? 48.993 44.811 2.320 1.00 9.28 87 GLU A O 1
ATOM 714 N N . ALA A 1 89 ? 47.028 45.902 2.484 1.00 8.33 88 ALA A N 1
ATOM 715 C CA . ALA A 1 89 ? 47.668 47.157 2.869 1.00 7.31 88 ALA A CA 1
ATOM 716 C C . ALA A 1 89 ? 48.349 47.038 4.255 1.00 8.07 88 ALA A C 1
ATOM 717 O O . ALA A 1 89 ? 49.447 47.549 4.453 1.00 9.25 88 ALA A O 1
ATOM 719 N N . LEU A 1 90 ? 47.693 46.381 5.223 1.00 6.36 89 LEU A N 1
ATOM 720 C CA . LEU A 1 90 ? 48.318 46.095 6.508 1.00 7.83 89 LEU A CA 1
ATOM 721 C C . LEU A 1 90 ? 49.607 45.288 6.337 1.00 10.38 89 LEU A C 1
ATOM 722 O O . LEU A 1 90 ? 50.657 45.649 6.900 1.00 9.75 89 LEU A O 1
ATOM 727 N N . LEU A 1 91 ? 49.534 44.215 5.547 1.00 10.04 90 LEU A N 1
ATOM 728 C CA . LEU A 1 91 ? 50.705 43.346 5.376 1.00 9.15 90 LEU A CA 1
ATOM 729 C C . LEU A 1 91 ? 51.862 44.101 4.729 1.00 8.33 90 LEU A C 1
ATOM 730 O O . LEU A 1 91 ? 53.021 43.935 5.159 1.00 8.79 90 LEU A O 1
ATOM 735 N N . ALA A 1 92 ? 51.556 44.917 3.710 1.00 7.30 91 ALA A N 1
ATOM 736 C CA . ALA A 1 92 ? 52.554 45.738 3.021 1.00 9.44 91 ALA A CA 1
ATOM 737 C C . ALA A 1 92 ? 53.181 46.734 3.978 1.00 7.98 91 ALA A C 1
ATOM 738 O O . ALA A 1 92 ? 54.420 46.891 4.075 1.00 9.53 91 ALA A O 1
ATOM 740 N N . GLN A 1 93 ? 52.330 47.419 4.714 1.00 8.37 92 GLN A N 1
ATOM 741 C CA . GLN A 1 93 ? 52.792 48.498 5.586 1.00 10.51 92 GLN A CA 1
ATOM 742 C C . GLN A 1 93 ? 53.637 48.012 6.752 1.00 10.63 92 GLN A C 1
ATOM 743 O O . GLN A 1 93 ? 54.538 48.728 7.220 1.00 13.92 92 GLN A O 1
ATOM 749 N N . GLU A 1 94 ? 53.349 46.787 7.211 1.00 10.35 93 GLU A N 1
ATOM 750 C CA . GLU A 1 94 ? 54.097 46.165 8.310 1.00 8.95 93 GLU A CA 1
ATOM 751 C C . GLU A 1 94 ? 55.249 45.282 7.865 1.00 11.01 93 GLU A C 1
ATOM 752 O O . GLU A 1 94 ? 55.991 44.779 8.721 1.00 11.93 93 GLU A O 1
ATOM 758 N N . GLY A 1 95 ? 55.394 45.094 6.559 1.00 11.06 94 GLY A N 1
ATOM 759 C CA . GLY A 1 95 ? 56.501 44.321 6.030 1.00 9.70 94 GLY A CA 1
ATOM 760 C C . GLY A 1 95 ? 56.414 42.836 6.289 1.00 11.04 94 GLY A C 1
ATOM 761 O O . GLY A 1 95 ? 57.422 42.138 6.436 1.00 14.10 94 GLY A O 1
ATOM 762 N N . ILE A 1 96 ? 55.205 42.340 6.379 1.00 8.97 95 ILE A N 1
ATOM 763 C CA . ILE A 1 96 ? 54.978 40.933 6.719 1.00 10.11 95 ILE A CA 1
ATOM 764 C C . ILE A 1 96 ? 54.902 40.107 5.432 1.00 15.49 95 ILE A C 1
ATOM 765 O O . ILE A 1 96 ? 53.956 40.305 4.631 1.00 19.81 95 ILE A O 1
ATOM 770 N N . GLU A 1 97 ? 55.816 39.147 5.259 1.00 14.60 96 GLU A N 1
ATOM 771 C CA . GLU A 1 97 ? 55.801 38.348 4.036 1.00 16.29 96 GLU A CA 1
ATOM 772 C C . GLU A 1 97 ? 55.158 36.958 4.270 1.00 17.93 96 GLU A C 1
ATOM 773 O O . GLU A 1 97 ? 54.600 36.342 3.351 1.00 23.49 96 GLU A O 1
ATOM 777 N N . ARG A 1 98 ? 55.304 36.438 5.460 1.00 12.43 97 ARG A N 1
ATOM 778 C CA . ARG A 1 98 ? 54.834 35.084 5.794 1.00 11.65 97 ARG A CA 1
ATOM 779 C C . ARG A 1 98 ? 54.174 35.163 7.147 1.00 11.89 97 ARG A C 1
ATOM 780 O O . ARG A 1 98 ? 54.671 35.856 8.028 1.00 9.24 97 ARG A O 1
ATOM 788 N N . PHE A 1 99 ? 53.061 34.466 7.326 1.00 9.54 98 PHE A N 1
ATOM 789 C CA . PHE A 1 99 ? 52.262 34.592 8.549 1.00 7.57 98 PHE A CA 1
ATOM 790 C C . PHE A 1 99 ? 51.377 33.398 8.745 1.00 10.35 98 PHE A C 1
ATOM 791 O O . PHE A 1 99 ? 51.072 32.661 7.804 1.00 9.47 98 PHE A O 1
ATOM 799 N N . VAL A 1 100 ? 50.983 33.193 9.999 1.00 10.92 99 VAL A N 1
ATOM 800 C CA . VAL A 1 100 ? 49.910 32.250 10.338 1.00 8.17 99 VAL A CA 1
ATOM 801 C C . VAL A 1 100 ? 48.620 33.040 10.320 1.00 7.46 99 VAL A C 1
ATOM 802 O O . VAL A 1 100 ? 48.591 34.219 10.739 1.00 9.61 99 VAL A O 1
ATOM 806 N N . ALA A 1 101 ? 47.578 32.440 9.761 1.00 8.52 100 ALA A N 1
ATOM 807 C CA . ALA A 1 101 ? 46.278 33.088 9.677 1.00 9.14 100 ALA A CA 1
ATOM 808 C C . ALA A 1 101 ? 45.273 32.286 10.487 1.00 6.91 100 ALA A C 1
ATOM 809 O O . ALA A 1 101 ? 45.125 31.061 10.270 1.00 8.95 100 ALA A O 1
ATOM 811 N N . ILE A 1 102 ? 44.552 32.929 11.410 1.00 7.41 101 ILE A N 1
ATOM 812 C CA . ILE A 1 102 ? 43.436 32.322 12.166 1.00 7.56 101 ILE A CA 1
ATOM 813 C C . ILE A 1 102 ? 42.195 33.125 11.802 1.00 11.04 101 ILE A C 1
ATOM 814 O O . ILE A 1 102 ? 42.123 34.258 12.195 1.00 10.79 101 ILE A O 1
ATOM 819 N N . GLY A 1 103 ? 41.233 32.554 11.066 1.00 8.43 102 GLY A N 1
ATOM 820 C CA . GLY A 1 103 ? 40.097 33.301 10.535 1.00 9.11 102 GLY A CA 1
ATOM 821 C C . GLY A 1 103 ? 38.764 32.690 10.929 1.00 8.81 102 GLY A C 1
ATOM 822 O O . GLY A 1 103 ? 38.524 31.481 10.697 1.00 8.92 102 GLY A O 1
ATOM 823 N N . THR A 1 104 ? 37.929 33.508 11.582 1.00 8.93 103 THR A N 1
ATOM 824 C CA . THR A 1 104 ? 36.622 33.111 11.988 1.00 11.00 103 THR A CA 1
ATOM 825 C C . THR A 1 104 ? 35.582 33.586 11.016 1.00 10.45 103 THR A C 1
ATOM 826 O O . THR A 1 104 ? 35.485 34.770 10.770 1.00 11.08 103 THR A O 1
ATOM 830 N N A SER A 1 105 ? 34.801 32.652 10.468 0.50 10.06 104 SER A N 1
ATOM 831 N N B SER A 1 105 ? 34.787 32.651 10.489 0.50 9.63 104 SER A N 1
ATOM 832 C CA A SER A 1 105 ? 33.685 33.039 9.604 0.50 10.58 104 SER A CA 1
ATOM 833 C CA B SER A 1 105 ? 33.685 33.015 9.596 0.50 9.76 104 SER A CA 1
ATOM 834 C C A SER A 1 105 ? 34.181 33.871 8.400 0.50 12.59 104 SER A C 1
ATOM 835 C C B SER A 1 105 ? 34.181 33.868 8.399 0.50 12.23 104 SER A C 1
ATOM 836 O O A SER A 1 105 ? 35.019 33.402 7.634 0.50 11.69 104 SER A O 1
ATOM 837 O O B SER A 1 105 ? 35.022 33.407 7.631 0.50 11.28 104 SER A O 1
ATOM 842 N N . LEU A 1 106 ? 33.686 35.099 8.226 1.00 12.41 105 LEU A N 1
ATOM 843 C CA . LEU A 1 106 ? 34.190 35.969 7.140 1.00 13.21 105 LEU A CA 1
ATOM 844 C C . LEU A 1 106 ? 35.717 36.093 7.188 1.00 10.78 105 LEU A C 1
ATOM 845 O O . LEU A 1 106 ? 36.400 36.116 6.169 1.00 10.15 105 LEU A O 1
ATOM 850 N N . GLY A 1 107 ? 36.262 36.115 8.381 1.00 10.08 106 GLY A N 1
ATOM 851 C CA . GLY A 1 107 ? 37.711 36.063 8.517 1.00 10.67 106 GLY A CA 1
ATOM 852 C C . GLY A 1 107 ? 38.372 34.843 7.916 1.00 9.76 106 GLY A C 1
ATOM 853 O O . GLY A 1 107 ? 39.471 34.931 7.428 1.00 10.16 106 GLY A O 1
ATOM 854 N N . GLY A 1 108 ? 37.699 33.707 7.961 1.00 9.64 107 GLY A N 1
ATOM 855 C CA . GLY A 1 108 ? 38.181 32.503 7.309 1.00 10.42 107 GLY A CA 1
ATOM 856 C C . GLY A 1 108 ? 38.099 32.657 5.794 1.00 9.33 107 GLY A C 1
ATOM 857 O O . GLY A 1 108 ? 38.989 32.204 5.090 1.00 11.69 107 GLY A O 1
ATOM 858 N N . LEU A 1 109 ? 37.007 33.233 5.281 1.00 9.87 108 LEU A N 1
ATOM 859 C CA . LEU A 1 109 ? 36.934 33.549 3.863 1.00 11.38 108 LEU A CA 1
ATOM 860 C C . LEU A 1 109 ? 38.099 34.458 3.429 1.00 10.88 108 LEU A C 1
ATOM 861 O O . LEU A 1 109 ? 38.748 34.257 2.406 1.00 10.05 108 LEU A O 1
ATOM 864 N N . LEU A 1 110 ? 38.383 35.480 4.215 1.00 8.65 109 LEU A N 1
ATOM 865 C CA . LEU A 1 110 ? 39.490 36.403 3.899 1.00 9.80 109 LEU A CA 1
ATOM 866 C C . LEU A 1 110 ? 40.832 35.672 3.937 1.00 8.43 109 LEU A C 1
ATOM 867 O O . LEU A 1 110 ? 41.769 35.960 3.179 1.00 9.84 109 LEU A O 1
ATOM 872 N N . THR A 1 111 ? 40.944 34.705 4.845 1.00 9.11 110 THR A N 1
ATOM 873 C CA . THR A 1 111 ? 42.145 33.885 4.918 1.00 7.76 110 THR A CA 1
ATOM 874 C C . THR A 1 111 ? 42.346 33.068 3.613 1.00 7.97 110 THR A C 1
ATOM 875 O O . THR A 1 111 ? 43.426 33.023 3.053 1.00 8.98 110 THR A O 1
ATOM 887 N N . LEU A 1 113 ? 41.196 33.976 0.672 1.00 8.73 112 LEU A N 1
ATOM 888 C CA . LEU A 1 113 ? 41.451 34.973 -0.340 1.00 11.92 112 LEU A CA 1
ATOM 889 C C . LEU A 1 113 ? 42.916 35.460 -0.269 1.00 11.93 112 LEU A C 1
ATOM 890 O O . LEU A 1 113 ? 43.600 35.604 -1.293 1.00 12.02 112 LEU A O 1
ATOM 895 N N . LEU A 1 114 ? 43.426 35.653 0.946 1.00 9.94 113 LEU A N 1
ATOM 896 C CA . LEU A 1 114 ? 44.846 36.017 1.117 1.00 7.95 113 LEU A CA 1
ATOM 897 C C . LEU A 1 114 ? 45.740 34.881 0.620 1.00 7.93 113 LEU A C 1
ATOM 898 O O . LEU A 1 114 ? 46.751 35.150 -0.053 1.00 9.62 113 LEU A O 1
ATOM 903 N N . ALA A 1 115 ? 45.414 33.620 0.945 1.00 9.93 114 ALA A N 1
ATOM 904 C CA . ALA A 1 115 ? 46.228 32.479 0.530 1.00 8.94 114 ALA A CA 1
ATOM 905 C C . ALA A 1 115 ? 46.277 32.381 -0.985 1.00 11.08 114 ALA A C 1
ATOM 906 O O . ALA A 1 115 ? 47.325 32.106 -1.554 1.00 12.30 114 ALA A O 1
ATOM 908 N N . ALA A 1 116 ? 45.149 32.660 -1.622 1.00 12.06 115 ALA A N 1
ATOM 909 C CA . ALA A 1 116 ? 45.028 32.562 -3.077 1.00 12.40 115 ALA A CA 1
ATOM 910 C C . ALA A 1 116 ? 46.059 33.399 -3.815 1.00 11.55 115 ALA A C 1
ATOM 911 O O . ALA A 1 116 ? 46.494 33.017 -4.875 1.00 11.58 115 ALA A O 1
ATOM 913 N N . ALA A 1 117 ? 46.428 34.547 -3.248 1.00 13.16 116 ALA A N 1
ATOM 914 C CA . ALA A 1 117 ? 47.420 35.452 -3.851 1.00 14.21 116 ALA A CA 1
ATOM 915 C C . ALA A 1 117 ? 48.800 34.782 -3.955 1.00 15.95 116 ALA A C 1
ATOM 916 O O . ALA A 1 117 ? 49.557 35.053 -4.883 1.00 16.71 116 ALA A O 1
ATOM 918 N N . ASN A 1 118 ? 49.110 33.894 -3.007 1.00 14.93 117 ASN A N 1
ATOM 919 C CA . ASN A 1 118 ? 50.387 33.150 -2.992 1.00 14.71 117 ASN A CA 1
ATOM 920 C C . ASN A 1 118 ? 50.379 32.201 -1.807 1.00 11.03 117 ASN A C 1
ATOM 921 O O . ASN A 1 118 ? 50.685 32.614 -0.715 1.00 12.80 117 ASN A O 1
ATOM 926 N N . PRO A 1 119 ? 49.954 30.958 -1.993 1.00 12.11 118 PRO A N 1
ATOM 927 C CA . PRO A 1 119 ? 49.814 30.148 -0.785 1.00 11.10 118 PRO A CA 1
ATOM 928 C C . PRO A 1 119 ? 51.058 29.970 0.047 1.00 10.88 118 PRO A C 1
ATOM 929 O O . PRO A 1 119 ? 50.946 29.770 1.250 1.00 10.29 118 PRO A O 1
ATOM 933 N N . ALA A 1 120 ? 52.246 30.135 -0.535 1.00 11.32 119 ALA A N 1
ATOM 934 C CA . ALA A 1 120 ? 53.458 29.956 0.247 1.00 9.48 119 ALA A CA 1
ATOM 935 C C . ALA A 1 120 ? 53.600 31.026 1.320 1.00 10.25 119 ALA A C 1
ATOM 936 O O . ALA A 1 120 ? 54.370 30.861 2.261 1.00 13.29 119 ALA A O 1
ATOM 938 N N . ARG A 1 121 ? 52.868 32.130 1.199 1.00 9.89 120 ARG A N 1
ATOM 939 C CA . ARG A 1 121 ? 52.912 33.171 2.210 1.00 11.55 120 ARG A CA 1
ATOM 940 C C . ARG A 1 121 ? 52.287 32.707 3.550 1.00 11.37 120 ARG A C 1
ATOM 941 O O . ARG A 1 121 ? 52.477 33.350 4.595 1.00 11.22 120 ARG A O 1
ATOM 949 N N . ILE A 1 122 ? 51.472 31.646 3.504 1.00 7.51 121 ILE A N 1
ATOM 950 C CA . ILE A 1 122 ? 50.759 31.156 4.676 1.00 8.68 121 ILE A CA 1
ATOM 951 C C . ILE A 1 122 ? 51.646 30.106 5.307 1.00 7.49 121 ILE A C 1
ATOM 952 O O . ILE A 1 122 ? 51.860 29.028 4.750 1.00 9.21 121 ILE A O 1
ATOM 957 N N . ALA A 1 123 ? 52.178 30.394 6.486 1.00 6.33 122 ALA A N 1
ATOM 958 C CA . ALA A 1 123 ? 52.969 29.407 7.227 1.00 8.17 122 ALA A CA 1
ATOM 959 C C . ALA A 1 123 ? 52.101 28.249 7.712 1.00 9.24 122 ALA A C 1
ATOM 960 O O . ALA A 1 123 ? 52.526 27.109 7.685 1.00 10.40 122 ALA A O 1
ATOM 962 N N . ALA A 1 124 ? 50.912 28.591 8.164 1.00 7.50 123 ALA A N 1
ATOM 963 C CA . ALA A 1 124 ? 49.883 27.650 8.594 1.00 8.00 123 ALA A CA 1
ATOM 964 C C . ALA A 1 124 ? 48.601 28.442 8.773 1.00 5.81 123 ALA A C 1
ATOM 965 O O . ALA A 1 124 ? 48.637 29.701 8.840 1.00 6.75 123 ALA A O 1
ATOM 967 N N . ALA A 1 125 ? 47.461 27.758 8.895 1.00 7.18 124 ALA A N 1
ATOM 968 C CA . ALA A 1 125 ? 46.200 28.444 9.018 1.00 8.31 124 ALA A CA 1
ATOM 969 C C . ALA A 1 125 ? 45.190 27.624 9.840 1.00 8.08 124 ALA A C 1
ATOM 970 O O . ALA A 1 125 ? 45.245 26.400 9.943 1.00 6.99 124 ALA A O 1
ATOM 972 N N . VAL A 1 126 ? 44.235 28.365 10.375 1.00 6.52 125 VAL A N 1
ATOM 973 C CA . VAL A 1 126 ? 43.104 27.850 11.090 1.00 9.14 125 VAL A CA 1
ATOM 974 C C . VAL A 1 126 ? 41.867 28.475 10.505 1.00 8.69 125 VAL A C 1
ATOM 975 O O . VAL A 1 126 ? 41.804 29.693 10.443 1.00 8.75 125 VAL A O 1
ATOM 979 N N . LEU A 1 127 ? 40.904 27.661 10.080 1.00 7.93 126 LEU A N 1
ATOM 980 C CA . LEU A 1 127 ? 39.588 28.123 9.625 1.00 7.57 126 LEU A CA 1
ATOM 981 C C . LEU A 1 127 ? 38.628 27.777 10.747 1.00 10.03 126 LEU A C 1
ATOM 982 O O . LEU A 1 127 ? 38.456 26.602 11.093 1.00 9.99 126 LEU A O 1
ATOM 987 N N . ASN A 1 128 ? 38.028 28.785 11.330 1.00 8.17 127 ASN A N 1
ATOM 988 C CA . ASN A 1 128 ? 37.111 28.574 12.442 1.00 7.77 127 ASN A CA 1
ATOM 989 C C . ASN A 1 128 ? 35.678 28.692 11.970 1.00 8.98 127 ASN A C 1
ATOM 990 O O . ASN A 1 128 ? 35.132 29.783 11.752 1.00 9.52 127 ASN A O 1
ATOM 995 N N . ASP A 1 129 ? 35.090 27.521 11.780 1.00 9.75 128 ASP A N 1
ATOM 996 C CA . ASP A 1 129 ? 33.656 27.338 11.483 1.00 10.95 128 ASP A CA 1
ATOM 997 C C . ASP A 1 129 ? 33.217 28.023 10.204 1.00 9.44 128 ASP A C 1
ATOM 998 O O . ASP A 1 129 ? 32.181 28.703 10.130 1.00 12.52 128 ASP A O 1
ATOM 1003 N N . VAL A 1 130 ? 34.040 27.894 9.189 1.00 10.06 129 VAL A N 1
ATOM 1004 C CA . VAL A 1 130 ? 33.691 28.377 7.887 1.00 10.44 129 VAL A CA 1
ATOM 1005 C C . VAL A 1 130 ? 34.390 27.486 6.868 1.00 13.02 129 VAL A C 1
ATOM 1006 O O . VAL A 1 130 ? 35.471 26.960 7.117 1.00 12.50 129 VAL A O 1
ATOM 1010 N N . GLY A 1 131 ? 33.742 27.327 5.723 1.00 14.15 130 GLY A N 1
ATOM 1011 C CA . GLY A 1 131 ? 34.262 26.529 4.625 1.00 16.32 130 GLY A CA 1
ATOM 1012 C C . GLY A 1 131 ? 33.762 27.022 3.276 1.00 14.72 130 GLY A C 1
ATOM 1013 O O . GLY A 1 131 ? 33.039 27.986 3.201 1.00 14.98 130 GLY A O 1
ATOM 1014 N N . PRO A 1 132 ? 34.188 26.349 2.190 1.00 14.33 131 PRO A N 1
ATOM 1015 C CA . PRO A 1 132 ? 33.823 26.777 0.836 1.00 16.00 131 PRO A CA 1
ATOM 1016 C C . PRO A 1 132 ? 32.373 26.496 0.462 1.00 19.42 131 PRO A C 1
ATOM 1017 O O . PRO A 1 132 ? 31.979 26.807 -0.658 1.00 20.72 131 PRO A O 1
ATOM 1021 N N . GLU A 1 133 ? 31.616 25.869 1.351 1.00 18.99 132 GLU A N 1
ATOM 1022 C 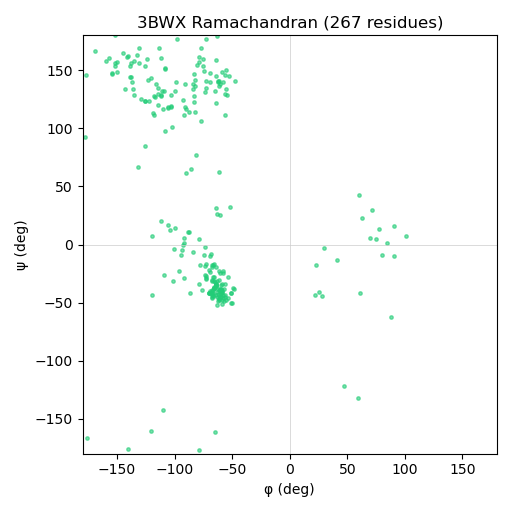CA . GLU A 1 133 ? 30.158 25.729 1.221 1.00 22.19 132 GLU A CA 1
ATOM 1023 C C . GLU A 1 133 ? 29.595 26.282 2.505 1.00 22.15 132 GLU A C 1
ATOM 1024 O O . GLU A 1 133 ? 29.955 25.823 3.595 1.00 17.96 132 GLU A O 1
ATOM 1030 N N . VAL A 1 134 ? 28.717 27.272 2.371 1.00 23.53 133 VAL A N 1
ATOM 1031 C CA . VAL A 1 134 ? 28.117 27.955 3.505 1.00 24.18 133 VAL A CA 1
ATOM 1032 C C . VAL A 1 134 ? 26.620 27.610 3.557 1.00 24.34 133 VAL A C 1
ATOM 1033 O O . VAL A 1 134 ? 25.923 27.748 2.551 1.00 25.68 133 VAL A O 1
ATOM 1037 N N . SER A 1 135 ? 26.142 27.165 4.720 1.00 22.37 134 SER A N 1
ATOM 1038 C CA . SER A 1 135 ? 24.771 26.668 4.875 1.00 25.20 134 SER A CA 1
ATOM 1039 C C . SER A 1 135 ? 23.843 27.875 4.818 1.00 26.15 134 SER A C 1
ATOM 1040 O O . SER A 1 135 ? 24.150 28.896 5.426 1.00 26.89 134 SER A O 1
ATOM 1043 N N . PRO A 1 136 ? 22.734 27.772 4.052 1.00 27.04 135 PRO A N 1
ATOM 1044 C CA . PRO A 1 136 ? 21.780 28.876 3.849 1.00 28.25 135 PRO A CA 1
ATOM 1045 C C . PRO A 1 136 ? 21.045 29.315 5.117 1.00 27.17 135 PRO A C 1
ATOM 1046 O O . PRO A 1 136 ? 20.731 30.524 5.256 1.00 26.73 135 PRO A O 1
ATOM 1050 N N . GLU A 1 137 ? 20.789 28.362 6.022 1.00 25.14 136 GLU A N 1
ATOM 1051 C CA . GLU A 1 137 ? 20.200 28.648 7.346 1.00 23.90 136 GLU A CA 1
ATOM 1052 C C . GLU A 1 137 ? 20.967 29.750 8.065 1.00 24.60 136 GLU A C 1
ATOM 1053 O O . GLU A 1 137 ? 20.384 30.710 8.543 1.00 24.39 136 GLU A O 1
ATOM 1055 N N . GLY A 1 138 ? 22.289 29.608 8.135 1.00 23.40 137 GLY A N 1
ATOM 1056 C CA . GLY A 1 138 ? 23.117 30.596 8.768 1.00 24.93 137 GLY A CA 1
ATOM 1057 C C . GLY A 1 138 ? 23.127 31.930 8.053 1.00 24.54 137 GLY A C 1
ATOM 1058 O O . GLY A 1 138 ? 23.159 32.973 8.710 1.00 24.27 137 GLY A O 1
ATOM 1059 N N . LEU A 1 139 ? 23.123 31.908 6.717 1.00 25.29 138 LEU A N 1
ATOM 1060 C CA . LEU A 1 139 ? 23.165 33.159 5.957 1.00 26.08 138 LEU A CA 1
ATOM 1061 C C . LEU A 1 139 ? 21.867 33.937 6.167 1.00 23.36 138 LEU A C 1
ATOM 1062 O O . LEU A 1 139 ? 21.902 35.140 6.373 1.00 21.89 138 LEU A O 1
ATOM 1067 N N . GLU A 1 140 ? 20.743 33.227 6.151 1.00 22.87 139 GLU A N 1
ATOM 1068 C CA . GLU A 1 140 ? 19.426 33.809 6.495 1.00 21.98 139 GLU A CA 1
ATOM 1069 C C . GLU A 1 140 ? 19.423 34.511 7.866 1.00 21.88 139 GLU A C 1
ATOM 1070 O O . GLU A 1 140 ? 18.953 35.653 8.002 1.00 23.94 139 GLU A O 1
ATOM 1072 N N . ARG A 1 141 ? 19.999 33.862 8.877 1.00 21.23 140 ARG A N 1
ATOM 1073 C CA . ARG A 1 141 ? 20.074 34.467 10.206 1.00 21.08 140 ARG A CA 1
ATOM 1074 C C . ARG A 1 141 ? 20.912 35.743 10.169 1.00 24.24 140 ARG A C 1
ATOM 1075 O O . ARG A 1 141 ? 20.532 36.747 10.759 1.00 22.19 140 ARG A O 1
ATOM 1077 N N . ILE A 1 142 ? 22.019 35.742 9.427 1.00 24.66 141 ILE A N 1
ATOM 1078 C CA . ILE A 1 142 ? 22.897 36.919 9.411 1.00 25.07 141 ILE A CA 1
ATOM 1079 C C . ILE A 1 142 ? 22.169 38.144 8.837 1.00 24.14 141 ILE A C 1
ATOM 1080 O O . ILE A 1 142 ? 22.129 39.234 9.444 1.00 22.02 141 ILE A O 1
ATOM 1085 N N . ARG A 1 143 ? 21.595 37.956 7.661 1.00 25.53 142 ARG A N 1
ATOM 1086 C CA . ARG A 1 143 ? 20.792 38.978 7.038 1.00 26.81 142 ARG A CA 1
ATOM 1087 C C . ARG A 1 143 ? 19.784 39.546 8.050 1.00 27.13 142 ARG A C 1
ATOM 1088 O O . ARG A 1 143 ? 19.514 40.751 8.072 1.00 29.74 142 ARG A O 1
ATOM 1096 N N . GLY A 1 144 ? 19.242 38.675 8.894 1.00 25.46 143 GLY A N 1
ATOM 1097 C CA . GLY A 1 144 ? 18.241 39.083 9.880 1.00 24.18 143 GLY A CA 1
ATOM 1098 C C . GLY A 1 144 ? 18.706 39.883 11.084 1.00 25.57 143 GLY A C 1
ATOM 1099 O O . GLY A 1 144 ? 17.910 40.626 11.668 1.00 27.41 143 GLY A O 1
ATOM 1100 N N . TYR A 1 145 ? 19.960 39.744 11.499 1.00 22.02 144 TYR A N 1
ATOM 1101 C CA . TYR A 1 145 ? 20.388 40.392 12.745 1.00 20.36 144 TYR A CA 1
ATOM 1102 C C . TYR A 1 145 ? 21.339 41.580 12.555 1.00 19.18 144 TYR A C 1
ATOM 1103 O O . TYR A 1 145 ? 21.412 42.466 13.394 1.00 19.04 144 TYR A O 1
ATOM 1112 N N . VAL A 1 146 ? 22.078 41.589 11.460 1.00 17.13 145 VAL A N 1
ATOM 1113 C CA . VAL A 1 146 ? 23.045 42.652 11.262 1.00 17.07 145 VAL A CA 1
ATOM 1114 C C . VAL A 1 146 ? 22.346 43.986 11.121 1.00 16.79 145 VAL A C 1
ATOM 1115 O O . VAL A 1 146 ? 21.377 44.103 10.382 1.00 17.14 145 VAL A O 1
ATOM 1119 N N . GLY A 1 147 ? 22.841 44.978 11.857 1.00 16.80 146 GLY A N 1
ATOM 1120 C CA . GLY A 1 147 ? 22.331 46.327 11.810 1.00 22.62 146 GLY A CA 1
ATOM 1121 C C . GLY A 1 147 ? 20.933 46.518 12.420 1.00 25.13 146 GLY A C 1
ATOM 1122 O O . GLY A 1 147 ? 20.369 47.616 12.301 1.00 26.38 146 GLY A O 1
ATOM 1123 N N . GLN A 1 148 ? 20.360 45.474 13.045 1.00 26.48 147 GLN A N 1
ATOM 1124 C CA . GLN A 1 148 ? 18.980 45.545 13.585 1.00 27.49 147 GLN A CA 1
ATOM 1125 C C . GLN A 1 148 ? 18.891 46.528 14.742 1.00 27.55 147 GLN A C 1
ATOM 1126 O O . GLN A 1 148 ? 17.851 47.151 14.980 1.00 27.09 147 GLN A O 1
ATOM 1129 N N . GLY A 1 149 ? 19.991 46.699 15.445 1.00 25.42 148 GLY A N 1
ATOM 1130 C CA . GLY A 1 149 ? 20.206 47.937 16.179 1.00 24.63 148 GLY A CA 1
ATOM 1131 C C . GLY A 1 149 ? 19.706 47.943 17.609 1.00 22.77 148 GLY A C 1
ATOM 1132 O O . GLY A 1 149 ? 19.605 49.021 18.230 1.00 23.53 148 GLY A O 1
ATOM 1133 N N . ARG A 1 150 ? 19.425 46.767 18.164 1.00 19.85 149 ARG A N 1
ATOM 1134 C CA . ARG A 1 150 ? 19.022 46.731 19.590 1.00 20.29 149 ARG A CA 1
ATOM 1135 C C . ARG A 1 150 ? 20.114 47.262 20.492 1.00 17.71 149 ARG A C 1
ATOM 1136 O O . ARG A 1 150 ? 21.280 46.985 20.276 1.00 17.15 149 ARG A O 1
ATOM 1144 N N . ASN A 1 151 ? 19.718 48.016 21.521 1.00 14.44 150 ASN A N 1
ATOM 1145 C CA . ASN A 1 151 ? 20.658 48.585 22.481 1.00 12.30 150 ASN A CA 1
ATOM 1146 C C . ASN A 1 151 ? 20.035 48.497 23.887 1.00 9.38 150 ASN A C 1
ATOM 1147 O O . ASN A 1 151 ? 18.817 48.328 24.006 1.00 9.87 150 ASN A O 1
ATOM 1152 N N . PHE A 1 152 ? 20.883 48.631 24.917 1.00 7.99 151 PHE A N 1
ATOM 1153 C CA . PHE A 1 152 ? 20.503 48.281 26.299 1.00 8.29 151 PHE A CA 1
ATOM 1154 C C . PHE A 1 152 ? 20.999 49.254 27.314 1.00 9.08 151 PHE A C 1
ATOM 1155 O O . PHE A 1 152 ? 22.029 49.891 27.076 1.00 9.52 151 PHE A O 1
ATOM 1163 N N . GLU A 1 153 ? 20.293 49.346 28.447 1.00 12.54 152 GLU A N 1
ATOM 1164 C CA . GLU A 1 153 ? 20.750 50.183 29.565 1.00 12.49 152 GLU A CA 1
ATOM 1165 C C . GLU A 1 153 ? 21.826 49.505 30.369 1.00 11.08 152 GLU A C 1
ATOM 1166 O O . GLU A 1 153 ? 22.686 50.177 30.914 1.00 12.52 152 GLU A O 1
ATOM 1172 N N . THR A 1 154 ? 21.747 48.174 30.485 1.00 8.09 153 THR A N 1
ATOM 1173 C CA . THR A 1 154 ? 22.670 47.426 31.344 1.00 9.59 153 THR A CA 1
ATOM 1174 C C . THR A 1 154 ? 23.285 46.240 30.653 1.00 9.75 153 THR A C 1
ATOM 1175 O O . THR A 1 154 ? 22.694 45.665 29.700 1.00 8.07 153 THR A O 1
ATOM 1179 N N . TRP A 1 155 ? 24.454 45.821 31.156 1.00 9.15 154 TRP A N 1
ATOM 1180 C CA . TRP A 1 155 ? 25.131 44.644 30.622 1.00 9.28 154 TRP A CA 1
ATOM 1181 C C . TRP A 1 155 ? 24.320 43.356 30.830 1.00 8.05 154 TRP A C 1
ATOM 1182 O O . TRP A 1 155 ? 24.363 42.434 30.003 1.00 8.21 154 TRP A O 1
ATOM 1201 N N . HIS A 1 157 ? 21.005 43.088 30.900 1.00 9.23 156 HIS A N 1
ATOM 1202 C CA . HIS A 1 157 ? 19.962 43.081 29.882 1.00 8.83 156 HIS A CA 1
ATOM 1203 C C . HIS A 1 157 ? 20.547 42.699 28.521 1.00 8.64 156 HIS A C 1
ATOM 1204 O O . HIS A 1 157 ? 19.947 41.926 27.789 1.00 9.82 156 HIS A O 1
ATOM 1211 N N . ALA A 1 158 ? 21.691 43.248 28.165 1.00 9.09 157 ALA A N 1
ATOM 1212 C CA . ALA A 1 158 ? 22.361 42.865 26.920 1.00 7.15 157 ALA A CA 1
ATOM 1213 C C . ALA A 1 158 ? 22.687 41.380 26.851 1.00 9.52 157 ALA A C 1
ATOM 1214 O O . ALA A 1 158 ? 22.440 40.718 25.861 1.00 9.89 157 ALA A O 1
ATOM 1216 N N . ALA A 1 159 ? 23.277 40.852 27.925 1.00 7.90 158 ALA A N 1
ATOM 1217 C CA . ALA A 1 159 ? 23.629 39.464 28.003 1.00 10.29 158 ALA A CA 1
ATOM 1218 C C . ALA A 1 159 ? 22.412 38.575 27.823 1.00 9.74 158 ALA A C 1
ATOM 1219 O O . ALA A 1 159 ? 22.473 37.567 27.104 1.00 7.90 158 ALA A O 1
ATOM 1221 N N . ARG A 1 160 ? 21.333 38.899 28.510 1.00 7.70 159 ARG A N 1
ATOM 1222 C CA . ARG A 1 160 ? 20.116 38.086 28.397 1.00 7.95 159 ARG A CA 1
ATOM 1223 C C . ARG A 1 160 ? 19.546 38.139 26.986 1.00 9.30 159 ARG A C 1
ATOM 1224 O O . ARG A 1 160 ? 19.011 37.160 26.503 1.00 11.49 159 ARG A O 1
ATOM 1232 N N . ALA A 1 161 ? 19.672 39.265 26.324 1.00 7.73 160 ALA A N 1
ATOM 1233 C CA . ALA A 1 161 ? 19.208 39.384 24.931 1.00 11.98 160 ALA A CA 1
ATOM 1234 C C . ALA A 1 161 ? 20.026 38.489 24.008 1.00 13.27 160 ALA A C 1
ATOM 1235 O O . ALA A 1 161 ? 19.482 37.900 23.055 1.00 15.59 160 ALA A O 1
ATOM 1237 N N . LEU A 1 162 ? 21.338 38.374 24.270 1.00 10.25 161 LEU A N 1
ATOM 1238 C CA . LEU A 1 162 ? 22.205 37.527 23.467 1.00 9.82 161 LEU A CA 1
ATOM 1239 C C . LEU A 1 162 ? 21.911 36.074 23.700 1.00 10.53 161 LEU A C 1
ATOM 1240 O O . LEU A 1 162 ? 21.830 35.299 22.747 1.00 12.32 161 LEU A O 1
ATOM 1245 N N . GLN A 1 163 ? 21.690 35.689 24.948 1.00 9.56 162 GLN A N 1
ATOM 1246 C CA . GLN A 1 163 ? 21.284 34.323 25.259 1.00 11.10 162 GLN A CA 1
ATOM 1247 C C . GLN A 1 163 ? 19.950 33.952 24.589 1.00 13.01 162 GLN A C 1
ATOM 1248 O O . GLN A 1 163 ? 19.779 32.803 24.146 1.00 12.79 162 GLN A O 1
ATOM 1254 N N . GLU A 1 164 ? 19.017 34.919 24.536 1.00 10.13 163 GLU A N 1
ATOM 1255 C CA . GLU A 1 164 ? 17.713 34.675 23.918 1.00 12.13 163 GLU A CA 1
ATOM 1256 C C . GLU A 1 164 ? 17.917 34.270 22.460 1.00 12.10 163 GLU A C 1
ATOM 1257 O O . GLU A 1 164 ? 17.174 33.402 21.988 1.00 12.42 163 GLU A O 1
ATOM 1263 N N . SER A 1 165 ? 18.851 34.876 21.740 1.00 12.19 164 SER A N 1
ATOM 1264 C CA . SER A 1 165 ? 19.022 34.533 20.312 1.00 12.55 164 SER A CA 1
ATOM 1265 C C . SER A 1 165 ? 20.098 33.502 20.020 1.00 15.11 164 SER A C 1
ATOM 1266 O O . SER A 1 165 ? 20.063 32.852 18.996 1.00 15.93 164 SER A O 1
ATOM 1269 N N . SER A 1 166 ? 21.056 33.343 20.914 1.00 13.71 165 SER A N 1
ATOM 1270 C CA . SER A 1 166 ? 22.176 32.418 20.680 1.00 13.43 165 SER A CA 1
ATOM 1271 C C . SER A 1 166 ? 22.324 31.287 21.695 1.00 14.57 165 SER A C 1
ATOM 1272 O O . SER A 1 166 ? 23.289 30.529 21.663 1.00 14.71 165 SER A O 1
ATOM 1275 N N . GLY A 1 167 ? 21.361 31.156 22.594 1.00 14.01 166 GLY A N 1
ATOM 1276 C CA . GLY A 1 167 ? 21.347 30.056 23.563 1.00 14.29 166 GLY A CA 1
ATOM 1277 C C . GLY A 1 167 ? 21.346 28.686 22.914 1.00 15.42 166 GLY A C 1
ATOM 1278 O O . GLY A 1 167 ? 21.742 27.693 23.551 1.00 18.74 166 GLY A O 1
ATOM 1279 N N . ASP A 1 168 ? 20.875 28.600 21.676 1.00 13.15 167 ASP A N 1
ATOM 1280 C CA . ASP A 1 168 ? 20.977 27.333 20.931 1.00 15.87 167 ASP A CA 1
ATOM 1281 C C . ASP A 1 168 ? 22.405 27.037 20.479 1.00 15.81 167 ASP A C 1
ATOM 1282 O O . ASP A 1 168 ? 22.751 25.876 20.310 1.00 17.20 167 ASP A O 1
ATOM 1287 N N . VAL A 1 169 ? 23.193 28.094 20.255 1.00 12.29 168 VAL A N 1
ATOM 1288 C CA . VAL A 1 169 ? 24.583 27.996 19.813 1.00 12.14 168 VAL A CA 1
ATOM 1289 C C . VAL A 1 169 ? 25.467 27.582 20.987 1.00 12.56 168 VAL A C 1
ATOM 1290 O O . VAL A 1 169 ? 26.435 26.844 20.818 1.00 11.85 168 VAL A O 1
ATOM 1294 N N . TYR A 1 170 ? 25.164 28.125 22.164 1.00 12.29 169 TYR A N 1
ATOM 1295 C CA . TYR A 1 170 ? 25.989 27.899 23.351 1.00 9.64 169 TYR A CA 1
ATOM 1296 C C . TYR A 1 170 ? 25.083 27.508 24.517 1.00 14.01 169 TYR A C 1
ATOM 1297 O O . TYR A 1 170 ? 24.919 28.252 25.485 1.00 11.28 169 TYR A O 1
ATOM 1306 N N . PRO A 1 171 ? 24.461 26.333 24.417 1.00 14.12 170 PRO A N 1
ATOM 1307 C CA . PRO A 1 171 ? 23.486 25.959 25.435 1.00 15.24 170 PRO A CA 1
ATOM 1308 C C . PRO A 1 171 ? 24.013 25.699 26.824 1.00 15.23 170 PRO A C 1
ATOM 1309 O O . PRO A 1 171 ? 23.211 25.724 27.776 1.00 17.46 170 PRO A O 1
ATOM 1313 N N . ASP A 1 172 ? 25.304 25.468 26.984 1.00 12.06 171 ASP A N 1
ATOM 1314 C CA . ASP A 1 172 ? 25.852 25.100 28.293 1.00 12.78 171 ASP A CA 1
ATOM 1315 C C . ASP A 1 172 ? 26.499 26.260 29.003 1.00 13.53 171 ASP A C 1
ATOM 1316 O O . ASP A 1 172 ? 26.961 26.100 30.116 1.00 17.49 171 ASP A O 1
ATOM 1321 N N . TRP A 1 173 ? 26.562 27.419 28.355 1.00 13.80 172 TRP A N 1
ATOM 1322 C CA . TRP A 1 173 ? 27.161 28.583 28.997 1.00 9.32 172 TRP A CA 1
ATOM 1323 C C . TRP A 1 173 ? 26.423 29.092 30.234 1.00 12.31 172 TRP A C 1
ATOM 1324 O O . TRP A 1 173 ? 25.183 29.091 30.292 1.00 14.34 172 TRP A O 1
ATOM 1335 N N . ASP A 1 174 ? 27.213 29.579 31.172 1.00 12.84 173 ASP A N 1
ATOM 1336 C CA . ASP A 1 174 ? 26.694 30.235 32.361 1.00 11.99 173 ASP A CA 1
ATOM 1337 C C . ASP A 1 174 ? 26.735 31.769 32.129 1.00 10.74 173 ASP A C 1
ATOM 1338 O O . ASP A 1 174 ? 27.196 32.263 31.075 1.00 9.86 173 ASP A O 1
ATOM 1343 N N . ILE A 1 175 ? 26.237 32.528 33.105 1.00 12.27 174 ILE A N 1
ATOM 1344 C CA . ILE A 1 175 ? 26.052 33.971 32.921 1.00 12.14 174 ILE A CA 1
ATOM 1345 C C . ILE A 1 175 ? 27.364 34.693 32.762 1.00 10.74 174 ILE A C 1
ATOM 1346 O O . ILE A 1 175 ? 27.441 35.699 32.077 1.00 10.59 174 ILE A O 1
ATOM 1351 N N . THR A 1 176 ? 28.407 34.183 33.414 1.00 10.56 175 THR A N 1
ATOM 1352 C CA . THR A 1 176 ? 29.712 34.810 33.292 1.00 11.09 175 THR A CA 1
ATOM 1353 C C . THR A 1 176 ? 30.248 34.683 31.849 1.00 10.90 175 THR A C 1
ATOM 1354 O O . THR A 1 176 ? 30.874 35.596 31.336 1.00 12.42 175 THR A O 1
ATOM 1358 N N . GLN A 1 177 ? 29.959 33.543 31.222 1.00 11.23 176 GLN A N 1
ATOM 1359 C CA . GLN A 1 177 ? 30.324 33.332 29.833 1.00 10.89 176 GLN A CA 1
ATOM 1360 C C . GLN A 1 177 ? 29.520 34.268 28.911 1.00 10.90 176 GLN A C 1
ATOM 1361 O O . GLN A 1 177 ? 30.090 34.875 27.990 1.00 12.68 176 GLN A O 1
ATOM 1367 N N . TRP A 1 178 ? 28.214 34.408 29.114 1.00 9.69 177 TRP A N 1
ATOM 1368 C CA . TRP A 1 178 ? 27.462 35.387 28.324 1.00 12.72 177 TRP A CA 1
ATOM 1369 C C . TRP A 1 178 ? 27.935 36.844 28.466 1.00 10.36 177 TRP A C 1
ATOM 1370 O O . TRP A 1 178 ? 27.911 37.610 27.510 1.00 10.05 177 TRP A O 1
ATOM 1381 N N . LEU A 1 179 ? 28.327 37.235 29.680 1.00 9.46 178 LEU A N 1
ATOM 1382 C CA . LEU A 1 179 ? 28.803 38.596 29.929 1.00 7.92 178 LEU A CA 1
ATOM 1383 C C . LEU A 1 179 ? 30.149 38.836 29.239 1.00 10.13 178 LEU A C 1
ATOM 1384 O O . LEU A 1 179 ? 30.380 39.884 28.637 1.00 9.96 178 LEU A O 1
ATOM 1389 N N . ARG A 1 180 ? 31.024 37.849 29.337 1.00 10.00 179 ARG A N 1
ATOM 1390 C CA . ARG A 1 180 ? 32.341 37.925 28.685 1.00 9.82 179 ARG A CA 1
ATOM 1391 C C . ARG A 1 180 ? 32.152 38.094 27.157 1.00 10.90 179 ARG A C 1
ATOM 1392 O O . ARG A 1 180 ? 32.775 38.916 26.504 1.00 12.32 179 ARG A O 1
ATOM 1400 N N . TYR A 1 181 ? 31.244 37.303 26.613 1.00 10.97 180 TYR A N 1
ATOM 1401 C CA . TYR A 1 181 ? 30.919 37.386 25.205 1.00 11.29 180 TYR A CA 1
ATOM 1402 C C . TYR A 1 181 ? 30.321 38.749 24.839 1.00 10.51 180 TYR A C 1
ATOM 1403 O O . TYR A 1 181 ? 30.653 39.305 23.780 1.00 11.18 180 TYR A O 1
ATOM 1412 N N . ALA A 1 182 ? 29.375 39.250 25.652 1.00 9.02 181 ALA A N 1
ATOM 1413 C CA . ALA A 1 182 ? 28.673 40.518 25.409 1.00 9.65 181 ALA A CA 1
ATOM 1414 C C . ALA A 1 182 ? 29.727 41.617 25.266 1.00 7.04 181 ALA A C 1
ATOM 1415 O O . ALA A 1 182 ? 29.629 42.449 24.338 1.00 8.69 181 ALA A O 1
ATOM 1417 N N . LYS A 1 183 ? 30.701 41.654 26.196 1.00 7.78 182 LYS A N 1
ATOM 1418 C CA . LYS A 1 183 ? 31.660 42.757 26.183 1.00 6.77 182 LYS A CA 1
ATOM 1419 C C . LYS A 1 183 ? 32.574 42.668 24.984 1.00 7.23 182 LYS A C 1
ATOM 1420 O O . LYS A 1 183 ? 33.156 43.675 24.570 1.00 8.34 182 LYS A O 1
ATOM 1426 N N . ARG A 1 184 ? 32.741 41.477 24.417 1.00 7.17 183 ARG A N 1
ATOM 1427 C CA . ARG A 1 184 ? 33.556 41.368 23.211 1.00 8.21 183 ARG A CA 1
ATOM 1428 C C . ARG A 1 184 ? 32.909 41.935 21.956 1.00 7.90 183 ARG A C 1
ATOM 1429 O O . ARG A 1 184 ? 33.626 42.415 21.050 1.00 9.95 183 ARG A O 1
ATOM 1437 N N . ILE A 1 185 ? 31.575 41.904 21.890 1.00 7.65 184 ILE A N 1
ATOM 1438 C CA . ILE A 1 185 ? 30.863 42.259 20.674 1.00 10.49 184 ILE A CA 1
ATOM 1439 C C . ILE A 1 185 ? 30.056 43.561 20.780 1.00 8.66 184 ILE A C 1
ATOM 1440 O O . ILE A 1 185 ? 29.573 44.092 19.776 1.00 11.39 184 ILE A O 1
ATOM 1453 N N . VAL A 1 187 ? 29.567 47.479 23.104 1.00 9.02 186 VAL A N 1
ATOM 1454 C CA . VAL A 1 187 ? 30.317 48.552 23.767 1.00 11.41 186 VAL A CA 1
ATOM 1455 C C . VAL A 1 187 ? 29.359 49.550 24.415 1.00 11.06 186 VAL A C 1
ATOM 1456 O O . VAL A 1 187 ? 28.274 49.794 23.918 1.00 11.05 186 VAL A O 1
ATOM 1460 N N . LEU A 1 188 ? 29.766 50.104 25.543 1.00 13.98 187 LEU A N 1
ATOM 1461 C CA . LEU A 1 188 ? 29.039 51.195 26.150 1.00 17.65 187 LEU A CA 1
ATOM 1462 C C . LEU A 1 188 ? 29.377 52.436 25.353 1.00 19.55 187 LEU A C 1
ATOM 1463 O O . LEU A 1 188 ? 30.501 52.934 25.426 1.00 23.09 187 LEU A O 1
ATOM 1468 N N . GLY A 1 189 ? 28.419 52.883 24.556 1.00 22.18 188 GLY A N 1
ATOM 1469 C CA . GLY A 1 189 ? 28.570 54.057 23.714 1.00 25.49 188 GLY A CA 1
ATOM 1470 C C . GLY A 1 189 ? 28.427 55.414 24.377 1.00 28.79 188 GLY A C 1
ATOM 1471 O O . GLY A 1 189 ? 28.274 55.535 25.608 1.00 27.26 188 GLY A O 1
ATOM 1472 N N . SER A 1 190 ? 28.513 56.426 23.506 1.00 33.44 189 SER A N 1
ATOM 1473 C CA . SER A 1 190 ? 28.467 57.846 23.868 1.00 36.84 189 SER A CA 1
ATOM 1474 C C . SER A 1 190 ? 27.195 58.210 24.641 1.00 37.64 189 SER A C 1
ATOM 1475 O O . SER A 1 190 ? 27.232 58.941 25.653 1.00 38.14 189 SER A O 1
ATOM 1477 N N . SER A 1 191 ? 26.077 57.676 24.157 1.00 36.94 190 SER A N 1
ATOM 1478 C CA . SER A 1 191 ? 24.759 57.970 24.719 1.00 35.14 190 SER A CA 1
ATOM 1479 C C . SER A 1 191 ? 24.451 57.194 26.010 1.00 31.81 190 SER A C 1
ATOM 1480 O O . SER A 1 191 ? 23.340 57.270 26.520 1.00 31.44 190 SER A O 1
ATOM 1482 N N . GLY A 1 192 ? 25.422 56.438 26.528 1.00 26.47 191 GLY A N 1
ATOM 1483 C CA . GLY A 1 192 ? 25.222 55.650 27.733 1.00 26.38 191 GLY A CA 1
ATOM 1484 C C . GLY A 1 192 ? 24.444 54.363 27.516 1.00 21.99 191 GLY A C 1
ATOM 1485 O O . GLY A 1 192 ? 23.983 53.758 28.478 1.00 24.11 191 GLY A O 1
ATOM 1486 N N . ARG A 1 193 ? 24.274 53.944 26.261 1.00 17.98 192 ARG A N 1
ATOM 1487 C CA . ARG A 1 193 ? 23.625 52.689 25.966 1.00 15.70 192 ARG A CA 1
ATOM 1488 C C . ARG A 1 193 ? 24.656 51.683 25.467 1.00 13.90 192 ARG A C 1
ATOM 1489 O O . ARG A 1 193 ? 25.666 52.032 24.885 1.00 15.93 192 ARG A O 1
ATOM 1497 N N . ILE A 1 194 ? 24.369 50.424 25.701 1.00 9.92 193 ILE A N 1
ATOM 1498 C CA . ILE A 1 194 ? 25.223 49.351 25.243 1.00 12.12 193 ILE A CA 1
ATOM 1499 C C . ILE A 1 194 ? 24.724 48.887 23.896 1.00 13.25 193 ILE A C 1
ATOM 1500 O O . ILE A 1 194 ? 23.577 48.512 23.758 1.00 12.05 193 ILE A O 1
ATOM 1505 N N . ALA A 1 195 ? 25.606 48.895 22.895 1.00 11.49 194 ALA A N 1
ATOM 1506 C CA . ALA A 1 195 ? 25.194 48.609 21.547 1.00 13.18 194 ALA A CA 1
ATOM 1507 C C . ALA A 1 195 ? 26.269 47.768 20.859 1.00 12.38 194 ALA A C 1
ATOM 1508 O O . ALA A 1 195 ? 27.386 47.674 21.328 1.00 11.89 194 ALA A O 1
ATOM 1510 N N . PHE A 1 196 ? 25.906 47.112 19.773 1.00 13.23 195 PHE A N 1
ATOM 1511 C CA . PHE A 1 196 ? 26.878 46.330 19.013 1.00 11.73 195 PHE A CA 1
ATOM 1512 C C . PHE A 1 196 ? 27.971 47.270 18.465 1.00 9.05 195 PHE A C 1
ATOM 1513 O O . PHE A 1 196 ? 27.708 48.409 18.051 1.00 10.94 195 PHE A O 1
ATOM 1521 N N . ASP A 1 197 ? 29.201 46.778 18.526 1.00 9.92 196 ASP A N 1
ATOM 1522 C CA . ASP A 1 197 ? 30.386 47.637 18.293 1.00 7.89 196 ASP A CA 1
ATOM 1523 C C . ASP A 1 197 ? 30.791 47.670 16.820 1.00 8.06 196 ASP A C 1
ATOM 1524 O O . ASP A 1 197 ? 31.883 47.289 16.444 1.00 8.09 196 ASP A O 1
ATOM 1529 N N . TYR A 1 198 ? 29.865 48.168 15.992 1.00 8.45 197 TYR A N 1
ATOM 1530 C CA . TYR A 1 198 ? 30.169 48.299 14.574 1.00 8.23 197 TYR A CA 1
ATOM 1531 C C . TYR A 1 198 ? 29.257 49.357 13.989 1.00 10.14 197 TYR A C 1
ATOM 1532 O O . TYR A 1 198 ? 28.218 49.674 14.580 1.00 10.00 197 TYR A O 1
ATOM 1541 N N . ASP A 1 199 ? 29.643 49.888 12.831 1.00 7.96 198 ASP A N 1
ATOM 1542 C CA . ASP A 1 199 ? 28.783 50.820 12.075 1.00 4.94 198 ASP A CA 1
ATOM 1543 C C . ASP A 1 199 ? 27.482 50.132 11.560 1.00 4.59 198 ASP A C 1
ATOM 1544 O O . ASP A 1 199 ? 27.552 49.198 10.766 1.00 8.35 198 ASP A O 1
ATOM 1565 N N . LYS A 1 201 ? 25.568 50.981 9.366 1.00 10.08 200 LYS A N 1
ATOM 1566 C CA . LYS A 1 201 ? 25.501 51.070 7.920 1.00 7.52 200 LYS A CA 1
ATOM 1567 C C . LYS A 1 201 ? 26.105 49.874 7.183 1.00 8.38 200 LYS A C 1
ATOM 1568 O O . LYS A 1 201 ? 25.869 49.762 5.972 1.00 9.06 200 LYS A O 1
ATOM 1574 N N . ILE A 1 202 ? 26.862 49.017 7.888 1.00 9.28 201 ILE A N 1
ATOM 1575 C CA . ILE A 1 202 ? 27.274 47.743 7.367 1.00 10.20 201 ILE A CA 1
ATOM 1576 C C . ILE A 1 202 ? 26.091 46.914 6.882 1.00 9.32 201 ILE A C 1
ATOM 1577 O O . ILE A 1 202 ? 26.255 46.121 5.988 1.00 9.02 201 ILE A O 1
ATOM 1582 N N . ALA A 1 203 ? 24.918 47.125 7.455 1.00 9.64 202 ALA A N 1
ATOM 1583 C CA . ALA A 1 203 ? 23.718 46.384 7.044 1.00 9.57 202 ALA A CA 1
ATOM 1584 C C . ALA A 1 203 ? 23.149 46.788 5.680 1.00 10.53 202 ALA A C 1
ATOM 1585 O O . ALA A 1 203 ? 22.285 46.118 5.139 1.00 9.44 202 ALA A O 1
ATOM 1587 N N . GLU A 1 204 ? 23.542 47.945 5.167 1.00 8.06 203 GLU A N 1
ATOM 1588 C CA . GLU A 1 204 ? 23.060 48.418 3.875 1.00 9.03 203 GLU A CA 1
ATOM 1589 C C . GLU A 1 204 ? 23.543 47.467 2.802 1.00 9.36 203 GLU A C 1
ATOM 1590 O O . GLU A 1 204 ? 24.740 47.175 2.705 1.00 9.97 203 GLU A O 1
ATOM 1596 N N . PRO A 1 205 ? 22.611 46.883 2.038 1.00 7.31 204 PRO A N 1
ATOM 1597 C CA . PRO A 1 205 ? 23.059 45.855 1.061 1.00 8.62 204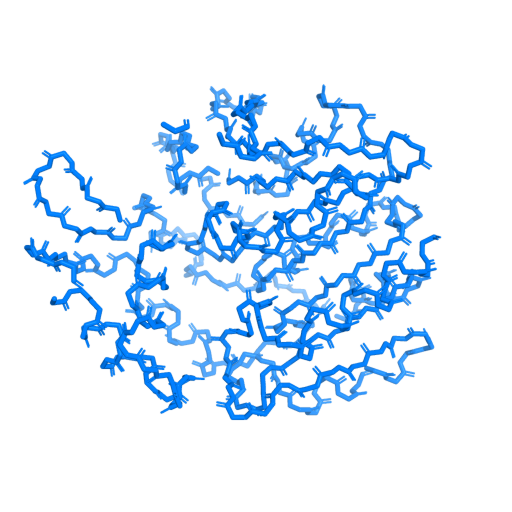 PRO A CA 1
ATOM 1598 C C . PRO A 1 205 ? 23.897 46.324 -0.106 1.00 10.70 204 PRO A C 1
ATOM 1599 O O . PRO A 1 205 ? 24.844 45.629 -0.519 1.00 9.96 204 PRO A O 1
ATOM 1603 N N . PHE A 1 206 ? 23.544 47.484 -0.641 1.00 9.47 205 PHE A N 1
ATOM 1604 C CA . PHE A 1 206 ? 24.015 47.897 -1.959 1.00 9.71 205 PHE A CA 1
ATOM 1605 C C . PHE A 1 206 ? 23.827 46.723 -2.918 1.00 8.22 205 PHE A C 1
ATOM 1606 O O . PHE A 1 206 ? 22.729 46.217 -3.003 1.00 9.85 205 PHE A O 1
ATOM 1614 N N . GLU A 1 207 ? 24.859 46.206 -3.568 1.00 12.93 206 GLU A N 1
ATOM 1615 C CA . GLU A 1 207 ? 24.576 45.165 -4.592 1.00 14.92 206 GLU A CA 1
ATOM 1616 C C . GLU A 1 207 ? 24.090 43.793 -4.086 1.00 14.46 206 GLU A C 1
ATOM 1617 O O . GLU A 1 207 ? 23.462 43.032 -4.828 1.00 16.86 206 GLU A O 1
ATOM 1623 N N . ALA A 1 208 ? 24.372 43.468 -2.833 1.00 13.50 207 ALA A N 1
ATOM 1624 C CA . ALA A 1 208 ? 23.968 42.152 -2.291 1.00 14.11 207 ALA A CA 1
ATOM 1625 C C . ALA A 1 208 ? 23.828 42.242 -0.805 1.00 11.31 207 ALA A C 1
ATOM 1626 O O . ALA A 1 208 ? 24.593 42.955 -0.176 1.00 12.52 207 ALA A O 1
ATOM 1628 N N . PRO A 1 209 ? 22.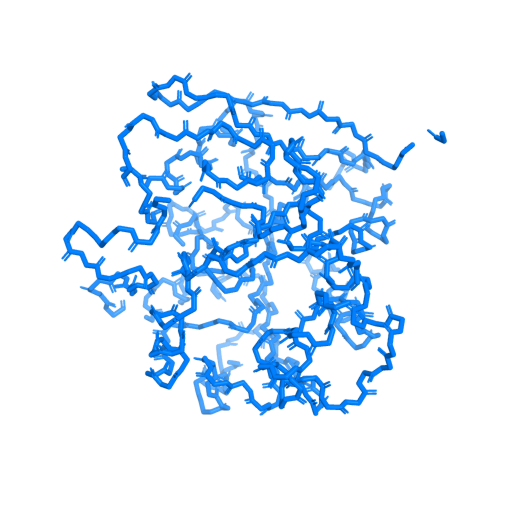894 41.495 -0.233 1.00 12.87 208 PRO A N 1
ATOM 1629 C CA . PRO A 1 209 ? 22.706 41.523 1.201 1.00 14.22 208 PRO A CA 1
ATOM 1630 C C . PRO A 1 209 ? 23.980 41.204 1.944 1.00 15.36 208 PRO A C 1
ATOM 1631 O O . PRO A 1 209 ? 24.808 40.409 1.487 1.00 14.58 208 PRO A O 1
ATOM 1635 N N . VAL A 1 210 ? 24.087 41.776 3.127 1.00 12.85 209 VAL A N 1
ATOM 1636 C CA . VAL A 1 210 ? 25.242 41.607 3.964 1.00 11.34 209 VAL A CA 1
ATOM 1637 C C . VAL A 1 210 ? 25.461 40.122 4.264 1.00 13.34 209 VAL A C 1
ATOM 1638 O O . VAL A 1 210 ? 24.529 39.362 4.482 1.00 14.74 209 VAL A O 1
ATOM 1642 N N . GLY A 1 211 ? 26.719 39.728 4.240 1.00 15.45 210 GLY A N 1
ATOM 1643 C CA . GLY A 1 211 ? 27.064 38.348 4.493 1.00 17.25 210 GLY A CA 1
ATOM 1644 C C . GLY A 1 211 ? 27.109 37.476 3.258 1.00 18.26 210 GLY A C 1
ATOM 1645 O O . GLY A 1 211 ? 27.522 36.298 3.337 1.00 18.50 210 GLY A O 1
ATOM 1646 N N . ALA A 1 212 ? 26.649 37.996 2.120 1.00 17.15 211 ALA A N 1
ATOM 1647 C CA . ALA A 1 212 ? 26.581 37.195 0.899 1.00 18.36 211 ALA A CA 1
ATOM 1648 C C . ALA A 1 212 ? 27.982 36.749 0.548 1.00 20.36 211 ALA A C 1
ATOM 1649 O O . ALA A 1 212 ? 28.958 37.519 0.697 1.00 19.10 211 ALA A O 1
ATOM 1651 N N . THR A 1 213 ? 28.095 35.482 0.138 1.00 24.90 212 THR A N 1
ATOM 1652 C CA . THR A 1 213 ? 29.393 34.921 -0.231 1.00 26.01 212 THR A CA 1
ATOM 1653 C C . THR A 1 213 ? 29.717 35.362 -1.668 1.00 25.97 212 THR A C 1
ATOM 1654 O O . THR A 1 213 ? 28.809 35.701 -2.454 1.00 22.02 212 THR A O 1
ATOM 1658 N N . PRO A 1 214 ? 31.017 35.410 -1.999 1.00 26.93 213 PRO A N 1
ATOM 1659 C CA . PRO A 1 214 ? 31.391 35.703 -3.383 1.00 29.29 213 PRO A CA 1
ATOM 1660 C C . PRO A 1 214 ? 30.745 34.712 -4.344 1.00 29.27 213 PRO A C 1
ATOM 1661 O O . PRO A 1 214 ? 30.551 33.548 -3.978 1.00 29.51 213 PRO A O 1
ATOM 1665 N N . GLN A 1 215 ? 30.396 35.184 -5.544 1.00 29.98 214 GLN A N 1
ATOM 1666 C CA . GLN A 1 215 ? 29.574 34.412 -6.499 1.00 31.54 214 GLN A CA 1
ATOM 1667 C C . GLN A 1 215 ? 30.470 33.488 -7.346 1.00 31.78 214 GLN A C 1
ATOM 1668 O O . GLN A 1 215 ? 30.575 33.621 -8.565 1.00 30.45 214 GLN A O 1
ATOM 1670 N N . VAL A 1 216 ? 31.095 32.532 -6.663 1.00 29.53 215 VAL A N 1
ATOM 1671 C CA . VAL A 1 216 ? 32.145 31.699 -7.238 1.00 27.31 215 VAL A CA 1
ATOM 1672 C C . VAL A 1 216 ? 32.143 30.385 -6.444 1.00 25.72 215 VAL A C 1
ATOM 1673 O O . VAL A 1 216 ? 31.808 30.369 -5.252 1.00 27.94 215 VAL A O 1
ATOM 1677 N N . ASP A 1 217 ? 32.477 29.292 -7.114 1.00 25.06 216 ASP A N 1
ATOM 1678 C CA . ASP A 1 217 ? 32.749 28.027 -6.443 1.00 23.28 216 ASP A CA 1
ATOM 1679 C C . ASP A 1 217 ? 33.974 28.312 -5.584 1.00 19.93 216 ASP A C 1
ATOM 1680 O O . ASP A 1 217 ? 35.020 28.700 -6.115 1.00 21.65 216 ASP A O 1
ATOM 1693 N N . TRP A 1 219 ? 35.507 26.099 -3.525 1.00 12.11 218 TRP A N 1
ATOM 1694 C CA . TRP A 1 219 ? 36.406 24.958 -3.334 1.00 11.68 218 TRP A CA 1
ATOM 1695 C C . TRP A 1 219 ? 37.851 25.220 -3.801 1.00 10.27 218 TRP A C 1
ATOM 1696 O O . TRP A 1 219 ? 38.785 24.812 -3.114 1.00 9.20 218 TRP A O 1
ATOM 1707 N N . PRO A 1 220 ? 38.035 25.886 -4.958 1.00 9.78 219 PRO A N 1
ATOM 1708 C CA . PRO A 1 220 ? 39.406 26.204 -5.378 1.00 9.25 219 PRO A CA 1
ATOM 1709 C C . PRO A 1 220 ? 40.176 27.061 -4.397 1.00 9.83 219 PRO A C 1
ATOM 1710 O O . PRO A 1 220 ? 41.366 26.865 -4.237 1.00 10.97 219 PRO A O 1
ATOM 1714 N N . LEU A 1 221 ? 39.500 27.988 -3.724 1.00 9.54 220 LEU A N 1
ATOM 1715 C CA . LEU A 1 221 ? 40.147 28.842 -2.725 1.00 9.98 220 LEU A CA 1
ATOM 1716 C C . LEU A 1 221 ? 40.510 27.982 -1.481 1.00 11.72 220 LEU A C 1
ATOM 1717 O O . LEU A 1 221 ? 41.594 28.089 -0.911 1.00 12.66 220 LEU A O 1
ATOM 1722 N N . PHE A 1 222 ? 39.618 27.101 -1.083 1.00 9.74 221 PHE A N 1
ATOM 1723 C CA . PHE A 1 222 ? 39.926 26.215 0.024 1.00 9.30 221 PHE A CA 1
ATOM 1724 C C . PHE A 1 222 ? 41.109 25.339 -0.313 1.00 10.24 221 PHE A C 1
ATOM 1725 O O . PHE A 1 222 ? 42.051 25.162 0.455 1.00 10.80 221 PHE A O 1
ATOM 1733 N N . ASP A 1 223 ? 41.064 24.792 -1.515 1.00 8.77 222 ASP A N 1
ATOM 1734 C CA . ASP A 1 223 ? 42.094 23.824 -1.895 1.00 10.41 222 ASP A CA 1
ATOM 1735 C C . ASP A 1 223 ? 43.472 24.443 -1.946 1.00 12.03 222 ASP A C 1
ATOM 1736 O O . ASP A 1 223 ? 44.465 23.806 -1.526 1.00 12.01 222 ASP A O 1
ATOM 1741 N N . ALA A 1 224 ? 43.562 25.704 -2.367 1.00 12.01 223 ALA A N 1
ATOM 1742 C CA . ALA A 1 224 ? 44.844 26.369 -2.371 1.00 11.44 223 ALA A CA 1
ATOM 1743 C C . ALA A 1 224 ? 45.347 26.564 -0.939 1.00 9.98 223 ALA A C 1
ATOM 1744 O O . ALA A 1 224 ? 46.513 26.325 -0.646 1.00 10.91 223 ALA A O 1
ATOM 1746 N N . LEU A 1 225 ? 44.455 26.997 -0.052 1.00 10.87 224 LEU A N 1
ATOM 1747 C CA . LEU A 1 225 ? 44.803 27.078 1.371 1.00 10.80 224 LEU A CA 1
ATOM 1748 C C . LEU A 1 225 ? 45.246 25.736 1.969 1.00 9.82 224 LEU A C 1
ATOM 1749 O O . LEU A 1 225 ? 46.203 25.677 2.754 1.00 10.06 224 LEU A O 1
ATOM 1754 N N . ALA A 1 226 ? 44.525 24.671 1.623 1.00 9.77 225 ALA A N 1
ATOM 1755 C CA . ALA A 1 226 ? 44.809 23.339 2.120 1.00 8.18 225 ALA A CA 1
ATOM 1756 C C . ALA A 1 226 ? 46.095 22.718 1.626 1.00 9.83 225 ALA A C 1
ATOM 1757 O O . ALA A 1 226 ? 46.465 21.635 2.096 1.00 10.73 225 ALA A O 1
ATOM 1759 N N . THR A 1 227 ? 46.776 23.346 0.664 1.00 9.96 226 THR A N 1
ATOM 1760 C CA . THR A 1 227 ? 48.161 22.969 0.386 1.00 9.47 226 THR A CA 1
ATOM 1761 C C . THR A 1 227 ? 49.181 23.347 1.483 1.00 9.35 226 THR A C 1
ATOM 1762 O O . THR A 1 227 ? 50.357 22.934 1.413 1.00 10.73 226 THR A O 1
ATOM 1766 N N . ARG A 1 228 ? 48.749 24.147 2.471 1.00 8.74 227 ARG A N 1
ATOM 1767 C CA . ARG A 1 228 ? 49.570 24.602 3.567 1.00 7.62 227 ARG A CA 1
ATOM 1768 C C . ARG A 1 228 ? 49.008 23.907 4.810 1.00 9.42 227 ARG A C 1
ATOM 1769 O O . ARG A 1 228 ? 47.844 23.480 4.772 1.00 11.94 227 ARG A O 1
ATOM 1777 N N . PRO A 1 229 ? 49.797 23.819 5.901 1.00 9.78 228 PRO A N 1
ATOM 1778 C CA . PRO A 1 229 ? 49.272 23.210 7.151 1.00 8.38 228 PRO A CA 1
ATOM 1779 C C . PRO A 1 229 ? 47.995 23.877 7.613 1.00 6.31 228 PRO A C 1
ATOM 1780 O O . PRO A 1 229 ? 47.935 25.124 7.725 1.00 7.68 228 PRO A O 1
ATOM 1784 N N . LEU A 1 230 ? 46.969 23.077 7.874 1.00 8.35 229 LEU A N 1
ATOM 1785 C CA . LEU A 1 230 ? 45.627 23.588 8.091 1.00 7.61 229 LEU A CA 1
ATOM 1786 C C . LEU A 1 230 ? 44.904 22.810 9.154 1.00 7.85 229 LEU A C 1
ATOM 1787 O O . LEU A 1 230 ? 44.848 21.579 9.135 1.00 8.38 229 LEU A O 1
ATOM 1792 N N . LEU A 1 231 ? 44.284 23.591 10.025 1.00 8.27 230 LEU A N 1
ATOM 1793 C CA . LEU A 1 231 ? 43.275 23.152 10.971 1.00 6.78 230 LEU A CA 1
ATOM 1794 C C . LEU A 1 231 ? 41.944 23.785 10.625 1.00 8.14 230 LEU A C 1
ATOM 1795 O O . LEU A 1 231 ? 41.875 25.006 10.383 1.00 8.21 230 LEU A O 1
ATOM 1800 N N . VAL A 1 232 ? 40.907 22.946 10.655 1.00 6.65 231 VAL A N 1
ATOM 1801 C CA . VAL A 1 232 ? 39.524 23.370 10.532 1.00 8.14 231 VAL A CA 1
ATOM 1802 C C . VAL A 1 232 ? 38.811 23.073 11.850 1.00 7.47 231 VAL A C 1
ATOM 1803 O O . VAL A 1 232 ? 38.781 21.913 12.277 1.00 6.43 231 VAL A O 1
ATOM 1807 N N . LEU A 1 233 ? 38.279 24.074 12.512 1.00 8.75 232 LEU A N 1
ATOM 1808 C CA . LEU A 1 233 ? 37.432 23.917 13.677 1.00 7.74 232 LEU A CA 1
ATOM 1809 C C . LEU A 1 233 ? 35.974 24.020 13.238 1.00 6.52 232 LEU A C 1
ATOM 1810 O O . LEU A 1 233 ? 35.580 24.861 12.435 1.00 8.11 232 LEU A O 1
ATOM 1815 N N . ARG A 1 234 ? 35.118 23.196 13.796 1.00 6.11 233 ARG A N 1
ATOM 1816 C CA . ARG A 1 234 ? 33.700 23.221 13.488 1.00 8.47 233 ARG A CA 1
ATOM 1817 C C . ARG A 1 234 ? 32.914 23.097 14.794 1.00 8.04 233 ARG A C 1
ATOM 1818 O O . ARG A 1 234 ? 33.203 22.200 15.605 1.00 10.11 233 ARG A O 1
ATOM 1826 N N . GLY A 1 235 ? 31.888 23.931 14.972 1.00 9.03 234 GLY A N 1
ATOM 1827 C CA . GLY A 1 235 ? 30.920 23.687 16.011 1.00 8.59 234 GLY A CA 1
ATOM 1828 C C . GLY A 1 235 ? 30.009 22.523 15.645 1.00 6.80 234 GLY A C 1
ATOM 1829 O O . GLY A 1 235 ? 29.456 22.536 14.550 1.00 7.99 234 GLY A O 1
ATOM 1830 N N . GLU A 1 236 ? 29.822 21.567 16.566 1.00 9.44 235 GLU A N 1
ATOM 1831 C CA . GLU A 1 236 ? 29.019 20.381 16.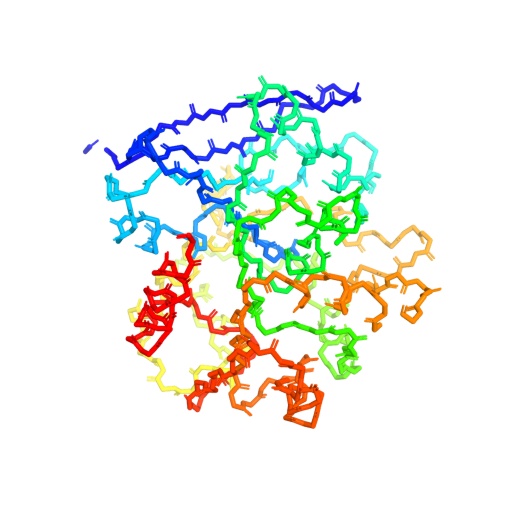299 1.00 9.80 235 GLU A CA 1
ATOM 1832 C C . GLU A 1 236 ? 27.651 20.719 15.692 1.00 8.83 235 GLU A C 1
ATOM 1833 O O . GLU A 1 236 ? 27.158 20.003 14.803 1.00 8.59 235 GLU A O 1
ATOM 1839 N N . THR A 1 237 ? 27.049 21.813 16.154 1.00 10.12 236 THR A N 1
ATOM 1840 C CA . THR A 1 237 ? 25.713 22.207 15.729 1.00 10.78 236 THR A CA 1
ATOM 1841 C C . THR A 1 237 ? 25.680 23.393 14.761 1.00 9.07 236 THR A C 1
ATOM 1842 O O . THR A 1 237 ? 24.636 24.007 14.535 1.00 11.31 236 THR A O 1
ATOM 1846 N N . SER A 1 238 ? 26.825 23.699 14.147 1.00 9.94 237 SER A N 1
ATOM 1847 C CA . SER A 1 238 ? 26.938 24.874 13.311 1.00 9.96 237 SER A CA 1
ATOM 1848 C C . SER A 1 238 ? 25.913 24.900 12.206 1.00 12.10 237 SER A C 1
ATOM 1849 O O . SER A 1 238 ? 25.773 23.892 11.499 1.00 11.40 237 SER A O 1
ATOM 1852 N N . ASP A 1 239 ? 25.225 26.044 12.101 1.00 11.78 238 ASP A N 1
ATOM 1853 C CA . ASP A 1 239 ? 24.309 26.339 10.986 1.00 12.84 238 ASP A CA 1
ATOM 1854 C C . ASP A 1 239 ? 25.003 27.004 9.778 1.00 12.30 238 ASP A C 1
ATOM 1855 O O . ASP A 1 239 ? 24.316 27.492 8.863 1.00 14.99 238 ASP A O 1
ATOM 1860 N N . ILE A 1 240 ? 26.331 27.028 9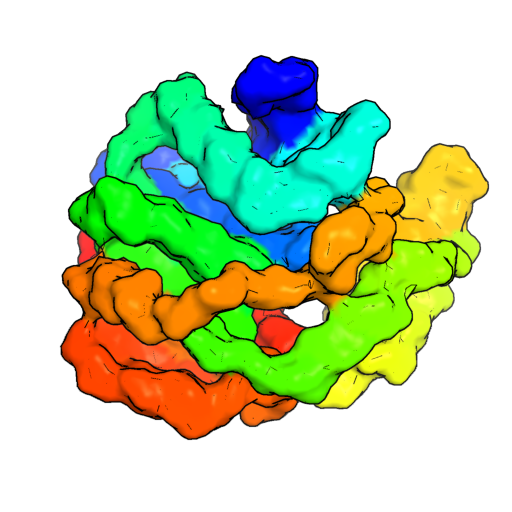.767 1.00 9.68 239 ILE A N 1
ATOM 1861 C CA . ILE A 1 240 ? 27.122 27.730 8.738 1.00 12.65 239 ILE A CA 1
ATOM 1862 C C . ILE A 1 240 ? 27.990 26.707 8.030 1.00 13.09 239 ILE A C 1
ATOM 1863 O O . ILE A 1 240 ? 28.075 26.678 6.821 1.00 14.67 239 ILE A O 1
ATOM 1868 N N . LEU A 1 241 ? 28.584 25.820 8.797 1.00 11.40 240 LEU A N 1
ATOM 1869 C CA . LEU A 1 241 ? 29.476 24.772 8.264 1.00 10.50 240 LEU A CA 1
ATOM 1870 C C . LEU A 1 241 ? 28.863 23.421 8.626 1.00 9.06 240 LEU A C 1
ATOM 1871 O O . LEU A 1 241 ? 28.763 23.103 9.829 1.00 9.25 240 LEU A O 1
ATOM 1876 N N . SER A 1 242 ? 28.427 22.674 7.608 1.00 10.87 241 SER A N 1
ATOM 1877 C CA . SER A 1 242 ? 27.863 21.362 7.810 1.00 13.35 241 SER A CA 1
ATOM 1878 C C . SER A 1 242 ? 28.942 20.311 8.124 1.00 12.90 241 SER A C 1
ATOM 1879 O O . SER A 1 242 ? 30.127 20.474 7.747 1.00 10.76 241 SER A O 1
ATOM 1882 N N . ALA A 1 243 ? 28.541 19.252 8.837 1.00 12.14 242 ALA A N 1
ATOM 1883 C CA . ALA A 1 243 ? 29.452 18.139 9.088 1.00 11.65 242 ALA A CA 1
ATOM 1884 C C . ALA A 1 243 ? 29.974 17.525 7.791 1.00 11.15 242 ALA A C 1
ATOM 1885 O O . ALA A 1 243 ? 31.155 17.154 7.684 1.00 12.72 242 ALA A O 1
ATOM 1887 N N A GLN A 1 244 ? 29.093 17.452 6.796 0.50 11.39 243 GLN A N 1
ATOM 1888 N N B GLN A 1 244 ? 29.095 17.418 6.793 0.50 12.24 243 GLN A N 1
ATOM 1889 C CA A GLN A 1 244 ? 29.450 16.907 5.502 0.50 11.98 243 GLN A CA 1
ATOM 1890 C CA B GLN A 1 244 ? 29.471 16.881 5.486 0.50 13.73 243 GLN A CA 1
ATOM 1891 C C A GLN A 1 244 ? 30.554 17.716 4.803 0.50 12.04 243 GLN A C 1
ATOM 1892 C C B GLN A 1 244 ? 30.556 17.715 4.779 0.50 12.96 243 GLN A C 1
ATOM 1893 O O A GLN A 1 244 ? 31.527 17.157 4.304 0.50 13.46 243 GLN A O 1
ATOM 1894 O O B GLN A 1 244 ? 31.520 17.171 4.248 0.50 14.34 243 GLN A O 1
ATOM 1905 N N . THR A 1 245 ? 30.398 19.034 4.768 1.00 12.47 244 THR A N 1
ATOM 1906 C CA . THR A 1 245 ? 31.392 19.911 4.140 1.00 12.94 244 THR A CA 1
ATOM 1907 C C . THR A 1 245 ? 32.743 19.838 4.867 1.00 12.04 244 THR A C 1
ATOM 1908 O O . THR A 1 245 ? 33.829 19.771 4.253 1.00 9.18 244 THR A O 1
ATOM 1912 N N . ALA A 1 246 ? 32.675 19.839 6.190 1.00 9.62 245 ALA A N 1
ATOM 1913 C CA . ALA A 1 246 ? 33.881 19.688 7.039 1.00 9.42 245 ALA A CA 1
ATOM 1914 C C . ALA A 1 246 ? 34.609 18.376 6.779 1.00 11.98 245 ALA A C 1
ATOM 1915 O O . ALA A 1 246 ? 35.813 18.367 6.684 1.00 10.76 245 ALA A O 1
ATOM 1917 N N . ALA A 1 247 ? 33.884 17.267 6.643 1.00 10.54 246 ALA A N 1
ATOM 1918 C CA . ALA A 1 247 ? 34.539 15.972 6.340 1.00 9.18 246 ALA A CA 1
ATOM 1919 C C . ALA A 1 247 ? 35.181 16.002 4.940 1.00 11.42 246 ALA A C 1
ATOM 1920 O O . ALA A 1 247 ? 36.277 15.490 4.768 1.00 10.99 246 ALA A O 1
ATOM 1922 N N . LYS A 1 248 ? 34.542 16.658 3.974 1.00 10.03 247 LYS A N 1
ATOM 1923 C CA . LYS A 1 248 ? 35.179 16.886 2.666 1.00 10.73 247 LYS A CA 1
ATOM 1924 C C . LYS A 1 248 ? 36.464 17.713 2.763 1.00 10.60 247 LYS A C 1
ATOM 1925 O O . LYS A 1 248 ? 37.462 17.371 2.166 1.00 12.08 247 LYS A O 1
ATOM 1939 N N . ALA A 1 250 ? 38.390 17.903 5.458 1.00 9.53 249 ALA A N 1
ATOM 1940 C CA . ALA A 1 250 ? 39.339 17.057 6.155 1.00 12.72 249 ALA A CA 1
ATOM 1941 C C . ALA A 1 250 ? 39.951 15.976 5.303 1.00 12.13 249 ALA A C 1
ATOM 1942 O O . ALA A 1 250 ? 40.990 15.426 5.684 1.00 13.97 249 ALA A O 1
ATOM 1944 N N . SER A 1 251 ? 39.333 15.664 4.163 1.00 13.34 250 SER A N 1
ATOM 1945 C CA . SER A 1 251 ? 39.816 14.601 3.284 1.00 14.15 250 SER A CA 1
ATOM 1946 C C . SER A 1 251 ? 41.080 15.008 2.532 1.00 15.15 250 SER A C 1
ATOM 1947 O O . SER A 1 251 ? 41.812 14.144 2.014 1.00 18.09 250 SER A O 1
ATOM 1950 N N . ARG A 1 252 ? 41.347 16.310 2.455 1.00 14.48 251 ARG A N 1
ATOM 1951 C CA . ARG A 1 252 ? 42.586 16.800 1.882 1.00 13.46 251 ARG A CA 1
ATOM 1952 C C . ARG A 1 252 ? 43.773 16.456 2.793 1.00 15.53 251 ARG A C 1
ATOM 1953 O O . ARG A 1 252 ? 43.707 16.585 4.022 1.00 12.79 251 ARG A O 1
ATOM 1961 N N . PRO A 1 253 ? 44.886 16.054 2.189 1.00 17.21 252 PRO A N 1
ATOM 1962 C CA . PRO A 1 253 ? 46.073 15.697 2.959 1.00 15.23 252 PRO A CA 1
ATOM 1963 C C . PRO A 1 253 ? 46.584 16.781 3.913 1.00 15.92 252 PRO A C 1
ATOM 1964 O O . PRO A 1 253 ? 46.708 17.961 3.545 1.00 13.50 252 PRO A O 1
ATOM 1968 N N . GLY A 1 254 ? 46.889 16.370 5.146 1.00 14.34 253 GLY A N 1
ATOM 1969 C CA . GLY A 1 254 ? 47.360 17.298 6.155 1.00 14.22 253 GLY A CA 1
ATOM 1970 C C . GLY A 1 254 ? 46.315 18.130 6.862 1.00 13.83 253 GLY A C 1
ATOM 1971 O O . GLY A 1 254 ? 46.642 18.825 7.809 1.00 17.70 253 GLY A O 1
ATOM 1972 N N . VAL A 1 255 ? 45.065 18.121 6.412 1.00 10.62 254 VAL A N 1
ATOM 1973 C CA . VAL A 1 255 ? 44.063 18.948 7.031 1.00 10.01 254 VAL A CA 1
ATOM 1974 C C . VAL A 1 255 ? 43.535 18.212 8.255 1.00 12.53 254 VAL A C 1
ATOM 1975 O O . VAL A 1 255 ? 43.121 17.061 8.150 1.00 12.04 254 VAL A O 1
ATOM 1979 N N . GLU A 1 256 ? 43.634 18.855 9.411 1.00 10.30 255 GLU A N 1
ATOM 1980 C CA . GLU A 1 256 ? 43.046 18.301 10.622 1.00 8.53 255 GLU A CA 1
ATOM 1981 C C . GLU A 1 256 ? 41.701 18.974 10.898 1.00 5.85 255 GLU A C 1
ATOM 1982 O O . GLU A 1 256 ? 41.636 20.224 10.801 1.00 7.30 255 GLU A O 1
ATOM 1988 N N . LEU A 1 257 ? 40.665 18.177 11.188 1.00 6.83 256 LEU A N 1
ATOM 1989 C CA . LEU A 1 257 ? 39.351 18.694 11.592 1.00 7.59 256 LEU A CA 1
ATOM 1990 C C . LEU A 1 257 ? 39.146 18.401 13.064 1.00 9.75 256 LEU A C 1
ATOM 1991 O O . LEU A 1 257 ? 39.321 17.220 13.505 1.00 9.23 256 LEU A O 1
ATOM 1996 N N . VAL A 1 258 ? 38.722 19.419 13.805 1.00 9.72 257 VAL A N 1
ATOM 1997 C CA . VAL A 1 258 ? 38.293 19.284 15.216 1.00 10.12 257 VAL A CA 1
ATOM 1998 C C . VAL A 1 258 ? 36.876 19.788 15.354 1.00 7.61 257 VAL A C 1
ATOM 1999 O O . VAL A 1 258 ? 36.579 20.928 14.993 1.00 8.26 257 VAL A O 1
ATOM 2003 N N . THR A 1 259 ? 35.993 18.943 15.858 1.00 6.48 258 THR A N 1
ATOM 2004 C CA . THR A 1 259 ? 34.625 19.349 16.108 1.00 8.56 258 THR A CA 1
ATOM 2005 C C . THR A 1 259 ? 34.442 19.583 17.602 1.00 9.47 258 THR A C 1
ATOM 2006 O O . THR A 1 259 ? 34.787 18.725 18.405 1.00 9.14 258 THR A O 1
ATOM 2010 N N . LEU A 1 260 ? 33.897 20.751 17.955 1.00 6.86 259 LEU A N 1
ATOM 2011 C CA . LEU A 1 260 ? 33.649 21.181 19.338 1.00 9.79 259 LEU A CA 1
ATOM 2012 C C . LEU A 1 260 ? 32.262 20.736 19.744 1.00 11.57 259 LEU A C 1
ATOM 2013 O O . LEU A 1 260 ? 31.270 21.132 19.139 1.00 8.70 259 LEU A O 1
ATOM 2018 N N . PRO A 1 261 ? 32.179 19.861 20.753 1.00 9.45 260 PRO A N 1
ATOM 2019 C CA . PRO A 1 261 ? 30.833 19.380 21.166 1.00 12.66 260 PRO A CA 1
ATOM 2020 C C . PRO A 1 261 ? 29.878 20.450 21.681 1.00 8.53 260 PRO A C 1
ATOM 2021 O O . PRO A 1 261 ? 30.306 21.386 22.386 1.00 11.10 260 PRO A O 1
ATOM 2025 N N . ARG A 1 262 ? 28.605 20.319 21.309 1.00 10.63 261 ARG A N 1
ATOM 2026 C CA . ARG A 1 262 ? 27.500 21.103 21.879 1.00 13.58 261 ARG A CA 1
ATOM 2027 C C . ARG A 1 262 ? 27.587 22.615 21.635 1.00 12.82 261 ARG A C 1
ATOM 2028 O O . ARG A 1 262 ? 27.000 23.395 22.381 1.00 17.85 261 ARG A O 1
ATOM 2036 N N . ILE A 1 263 ? 28.315 23.035 20.613 1.00 11.49 262 ILE A N 1
ATOM 2037 C CA . ILE A 1 263 ? 28.309 24.429 20.271 1.00 14.05 262 ILE A CA 1
ATOM 2038 C C . ILE A 1 263 ? 28.171 24.573 18.769 1.00 11.41 262 ILE A C 1
ATOM 2039 O O . ILE A 1 263 ? 28.509 23.672 18.005 1.00 10.74 262 ILE A O 1
ATOM 2044 N N . GLY A 1 264 ? 27.692 25.742 18.369 1.00 9.22 263 GLY A N 1
ATOM 2045 C CA . GLY A 1 264 ? 27.357 26.001 16.985 1.00 11.21 263 GLY A CA 1
ATOM 2046 C C . GLY A 1 264 ? 28.334 26.969 16.371 1.00 9.42 263 GLY A C 1
ATOM 2047 O O . GLY A 1 264 ? 29.546 26.898 16.647 1.00 7.84 263 GLY A O 1
ATOM 2048 N N . HIS A 1 265 ? 27.799 27.849 15.525 1.00 10.51 264 HIS A N 1
ATOM 2049 C CA . HIS A 1 265 ? 28.600 28.847 14.839 1.00 9.62 264 HIS A CA 1
ATOM 2050 C C . HIS A 1 265 ? 28.847 30.048 15.733 1.00 11.88 264 HIS A C 1
ATOM 2051 O O . HIS A 1 265 ? 27.917 30.764 16.036 1.00 12.99 264 HIS A O 1
ATOM 2058 N N . ALA A 1 266 ? 30.078 30.344 16.155 1.00 9.58 265 ALA A N 1
ATOM 2059 C CA . ALA A 1 266 ? 31.342 29.608 15.984 1.00 9.88 265 ALA A CA 1
ATOM 2060 C C . ALA A 1 266 ? 31.983 29.318 17.371 1.00 10.44 265 ALA A C 1
ATOM 2061 O O . ALA A 1 266 ? 31.711 30.010 18.369 1.00 10.28 265 ALA A O 1
ATOM 2063 N N . PRO A 1 267 ? 32.892 28.316 17.433 1.00 8.94 266 PRO A N 1
ATOM 2064 C CA . PRO A 1 267 ? 33.772 28.189 18.594 1.00 9.45 266 PRO A CA 1
ATOM 2065 C C . PRO A 1 267 ? 34.406 29.538 18.944 1.00 7.05 266 PRO A C 1
ATOM 2066 O O . PRO A 1 267 ? 34.730 30.337 18.063 1.00 8.75 266 PRO A O 1
ATOM 2070 N N . THR A 1 268 ? 34.535 29.836 20.249 1.00 8.41 267 THR A N 1
ATOM 2071 C CA . THR A 1 268 ? 35.094 31.085 20.698 1.00 9.50 267 THR A CA 1
ATOM 2072 C C . THR A 1 268 ? 36.646 31.073 20.588 1.00 9.67 267 THR A C 1
ATOM 2073 O O . THR A 1 268 ? 37.279 32.145 20.657 1.00 12.00 267 THR A O 1
ATOM 2077 N N . LEU A 1 269 ? 37.215 29.845 20.470 1.00 8.47 268 LEU A N 1
ATOM 2078 C CA . LEU A 1 269 ? 38.646 29.527 20.537 1.00 7.11 268 LEU A CA 1
ATOM 2079 C C . LEU A 1 269 ? 39.189 29.570 21.968 1.00 7.98 268 LEU A C 1
ATOM 2080 O O . LEU A 1 269 ? 40.411 29.443 22.186 1.00 10.18 268 LEU A O 1
ATOM 2085 N N . ASP A 1 270 ? 38.299 29.780 22.938 1.00 9.57 269 ASP A N 1
ATOM 2086 C CA . ASP A 1 270 ? 38.647 29.659 24.378 1.00 9.21 269 ASP A CA 1
ATOM 2087 C C . ASP A 1 270 ? 38.346 28.270 24.976 1.00 8.27 269 ASP A C 1
ATOM 2088 O O . ASP A 1 270 ? 38.692 27.989 26.122 1.00 10.86 269 ASP A O 1
ATOM 2093 N N . GLU A 1 271 ? 37.661 27.427 24.210 1.00 8.89 270 GLU A N 1
ATOM 2094 C CA . GLU A 1 271 ? 37.469 26.030 24.602 1.00 9.83 270 GLU A CA 1
ATOM 2095 C C . GLU A 1 271 ? 38.805 25.289 24.714 1.00 10.28 270 GLU A C 1
ATOM 2096 O O . GLU A 1 271 ? 39.682 25.461 23.852 1.00 10.20 270 GLU A O 1
ATOM 2102 N N . PRO A 1 272 ? 38.979 24.482 25.769 1.00 9.04 271 PRO A N 1
ATOM 2103 C CA . PRO A 1 272 ? 40.238 23.744 25.857 1.00 10.21 271 PRO A CA 1
ATOM 2104 C C . PRO A 1 272 ? 40.638 22.968 24.609 1.00 9.80 271 PRO A C 1
ATOM 2105 O O . PRO A 1 272 ? 41.824 22.974 24.205 1.00 10.41 271 PRO A O 1
ATOM 2109 N N . GLU A 1 273 ? 39.658 22.313 23.996 1.00 9.41 272 GLU A N 1
ATOM 2110 C CA . GLU A 1 273 ? 39.935 21.547 22.790 1.00 10.78 272 GLU A CA 1
ATOM 2111 C C . GLU A 1 273 ? 40.396 22.471 21.621 1.00 8.54 272 GLU A C 1
ATOM 2112 O O . GLU A 1 273 ? 41.201 22.046 20.782 1.00 9.68 272 GLU A O 1
ATOM 2118 N N . SER A 1 274 ? 39.836 23.686 21.533 1.00 8.74 273 SER A N 1
ATOM 2119 C CA . SER A 1 274 ? 40.232 24.624 20.500 1.00 8.06 273 SER A CA 1
ATOM 2120 C C . SER A 1 274 ? 41.647 25.083 20.743 1.00 5.87 273 SER A C 1
ATOM 2121 O O . SER A 1 274 ? 42.448 25.203 19.813 1.00 8.21 273 SER A O 1
ATOM 2124 N N . ILE A 1 275 ? 41.958 25.427 21.978 1.00 8.08 274 ILE A N 1
ATOM 2125 C CA . ILE A 1 275 ? 43.305 25.924 22.351 1.00 7.88 274 ILE A CA 1
ATOM 2126 C C . ILE A 1 275 ? 44.331 24.841 21.979 1.00 6.28 274 ILE A C 1
ATOM 2127 O O . ILE A 1 275 ? 45.368 25.121 21.351 1.00 9.13 274 ILE A O 1
ATOM 2132 N N . ALA A 1 276 ? 44.072 23.629 22.429 1.00 7.83 275 ALA A N 1
ATOM 2133 C CA . ALA A 1 276 ? 44.974 22.500 22.166 1.00 6.93 275 ALA A CA 1
ATOM 2134 C C . ALA A 1 276 ? 45.127 22.269 20.660 1.00 7.02 275 ALA A C 1
ATOM 2135 O O . ALA A 1 276 ? 46.209 22.023 20.174 1.00 8.40 275 ALA A O 1
ATOM 2137 N N . ALA A 1 277 ? 44.020 22.381 19.906 1.00 6.57 276 ALA A N 1
ATOM 2138 C CA . ALA A 1 277 ? 44.056 22.210 18.439 1.00 6.48 276 ALA A CA 1
ATOM 2139 C C . ALA A 1 277 ? 44.965 23.249 17.766 1.00 6.75 276 ALA A C 1
ATOM 2140 O O . ALA A 1 277 ? 45.754 22.917 16.903 1.00 8.38 276 ALA A O 1
ATOM 2142 N N . ILE A 1 278 ? 44.787 24.498 18.152 1.00 8.53 277 ILE A N 1
ATOM 2143 C CA . ILE A 1 278 ? 45.598 25.585 17.659 1.00 8.09 277 ILE A CA 1
ATOM 2144 C C . ILE A 1 278 ? 47.090 25.346 17.991 1.00 6.93 277 ILE A C 1
ATOM 2145 O O . ILE A 1 278 ? 47.984 25.534 17.157 1.00 10.03 277 ILE A O 1
ATOM 2150 N N . GLY A 1 279 ? 47.369 24.832 19.196 1.00 7.88 278 GLY A N 1
ATOM 2151 C CA . GLY A 1 279 ? 48.738 24.504 19.568 1.00 7.72 278 GLY A CA 1
ATOM 2152 C C . GLY A 1 279 ? 49.333 23.452 18.641 1.00 8.22 278 GLY A C 1
ATOM 2153 O O . GLY A 1 279 ? 50.471 23.549 18.219 1.00 10.06 278 GLY A O 1
ATOM 2154 N N . ARG A 1 280 ? 48.569 22.423 18.307 1.00 8.26 279 ARG A N 1
ATOM 2155 C CA . ARG A 1 280 ? 49.041 21.391 17.376 1.00 7.89 279 ARG A CA 1
ATOM 2156 C C . ARG A 1 280 ? 49.325 21.957 16.001 1.00 7.85 279 ARG A C 1
ATOM 2157 O O . ARG A 1 280 ? 50.314 21.578 15.358 1.00 9.71 279 ARG A O 1
ATOM 2165 N N . LEU A 1 281 ? 48.483 22.886 15.575 1.00 8.48 280 LEU A N 1
ATOM 2166 C CA . LEU A 1 281 ? 48.617 23.539 14.235 1.00 6.89 280 LEU A CA 1
ATOM 2167 C C . LEU A 1 281 ? 49.872 24.366 14.200 1.00 9.82 280 LEU A C 1
ATOM 2168 O O . LEU A 1 281 ? 50.687 24.264 13.288 1.00 9.74 280 LEU A O 1
ATOM 2173 N N . LEU A 1 282 ? 50.089 25.097 15.284 1.00 9.67 281 LEU A N 1
ATOM 2174 C CA . LEU A 1 282 ? 51.241 26.002 15.376 1.00 8.54 281 LEU A CA 1
ATOM 2175 C C . LEU A 1 282 ? 52.568 25.232 15.380 1.00 9.42 281 LEU A C 1
ATOM 2176 O O . LEU A 1 282 ? 53.605 25.772 14.945 1.00 11.84 281 LEU A O 1
ATOM 2181 N N . GLU A 1 283 ? 52.560 23.982 15.864 1.00 10.85 282 GLU A N 1
ATOM 2182 C CA . GLU A 1 283 ? 53.775 23.130 15.811 1.00 12.77 282 GLU A CA 1
ATOM 2183 C C . GLU A 1 283 ? 54.174 22.777 14.402 1.00 12.60 282 GLU A C 1
ATOM 2184 O O . GLU A 1 283 ? 55.310 22.375 14.185 1.00 17.96 282 GLU A O 1
ATOM 2190 N N . ARG A 1 284 ? 53.286 22.937 13.429 1.00 14.02 283 ARG A N 1
ATOM 2191 C CA . ARG A 1 284 ? 53.523 22.499 12.062 1.00 14.38 283 ARG A CA 1
ATOM 2192 C C . ARG A 1 284 ? 54.104 23.651 11.273 1.00 15.97 283 ARG A C 1
ATOM 2193 O O . ARG A 1 284 ? 54.421 23.497 10.119 1.00 16.31 283 ARG A O 1
ATOM 2201 N N . VAL A 1 285 ? 54.283 24.807 11.906 1.00 12.73 284 VAL A N 1
ATOM 2202 C CA . VAL A 1 285 ? 54.899 25.949 11.244 1.00 15.27 284 VAL A CA 1
ATOM 2203 C C . VAL A 1 285 ? 56.387 25.728 11.049 1.00 24.81 284 VAL A C 1
ATOM 2204 O O . VAL A 1 285 ? 57.037 25.213 11.957 1.00 27.52 284 VAL A O 1
#

B-factor: mean 15.17, std 8.85, range [4.59, 66.52]

Foldseek 3Di:
DAQWDKDWFAAPVGWTWIKTKGAADPVAAAEEEAEDLLFFQLLCRPVCSVCGHVHIYITTDAFFAPTDDDPPLCLPLVVLRRVVRVCVVVVQQAYEYEAAQSGLVSCCNCVVPVVSHQFYEYWAADQAWFVQVLVVCLVPPPPKDKAQDLVQLVVCCVPFCQQVVVDDSVVSSSVLVRQDQDPVNIRIGGGHNSQVAVVHGRSDDPPDGCPVVVSNLVHQYEYEFEPAESTADPVRQVCCPRPNYHYDYDYSHYRGPSCPDPVSSVRVVVSSVSD

Secondary structure (DSSP, 8-state):
---SEEEEEE-TTS-EEEEEEE-B-TTSPPEEEE--TT--GGGGHHHHHHHBBTB-EEEE---BTTSPPPS-------HHHHHHHHHHHHT--SEEEEEETHHHHH--HHHH-GGGEEEEEEES--SS--HHHHHHHHHHTT---EES---HHHHHHHHHTTTSTT--HHHHHHHHHH--B-TTS-EE-SB--TT--TTS-TTPPPS---HHHHHHTTS-EEEEEETT-SSS-HHHHH---STTEEEEEETT--S---S-SHHHHHHHHHHHTT-

Organism: Novosphingobium aromaticivorans (strain ATCC 700278 / DSM 12444 / CCUG 56034 / CIP 105152 / NBRC 16084 / F199) (NCBI:txid279238)

CATH classification: 3.40.50.1820

Nearest PDB structures (foldseek):
  3bwx-assembly1_A  TM=1.003E+00  e=1.342E-58  Novosphingobium aromaticivorans DSM 12444
  3om8-assembly1_B  TM=7.508E-01  e=1.721E-13  Pseudomonas aeruginosa PAO1
  4pw0-assembly1_A-2  TM=7.064E-01  e=1.825E-11  Chitinophaga pinensis DSM 2588
  6xy9-assembly1_B  TM=6.830E-01  e=7.778E-11  Bradyrhizobium elkanii USDA 94
  7ac0-assembly1_HHH  TM=6.503E-01  e=2.501E-11  Corynebacterium sp. C12

Solvent-accessible surface area: 12546 Å² total